Protein AF-A0A9X0DCI7-F1 (afdb_monomer)

pLDDT: mean 89.59, std 6.66, range [56.12, 97.88]

Mean predicted aligned error: 5.97 Å

Foldseek 3Di:
DFFPAQLLLLVLLVLLCVVPVVLLCVFWVPPDCDPVQWTWGWWQALLDIDIAIDGNPADADPVRHHRGDDDPPRDCSVRVNLVSVQVVLPHNNSSHDDHNLVNNCTSRVFDKDKDWLDFDPDDDPPGDDDDLVVVLVVQVVLVVQVWWKKFAFACVPDPVCQVVQVVQQHGHPHMWTFDDWDQDPNFTKTKIFDSVLGGFGPDDQFLPHPVDDPVNCCVPVVVHDGRRITMDGSVVCSVGTTMMMIGSDHPPDDDDDDDDDDDPPDDPPNDDDDDDDDDDDDDDDDGGDRDSD

Nearest PDB structures (foldseek):
  6bjd-assembly3_C  TM=7.967E-01  e=3.527E-22  Homo sapiens
  6bkj-assembly4_D  TM=7.955E-01  e=1.637E-22  Homo sapiens
  6bdt-assembly1_A  TM=7.886E-01  e=1.543E-22  Homo sapiens
  2p0r-assembly1_B  TM=7.874E-01  e=3.325E-22  Homo sapiens
  6bkj-assembly2_B  TM=7.893E-01  e=2.785E-22  Homo sapiens

InterPro domains:
  IPR000169 Cysteine peptidase, cysteine active site [PS00139] (2-13)
  IPR001300 Peptidase C2, calpain, catalytic domain [PF00648] (1-248)
  IPR001300 Peptidase C2, calpain, catalytic domain [PS50203] (1-250)
  IPR001300 Peptidase C2, calpain, catalytic domain [SM00230] (1-258)
  IPR001300 Peptidase C2, calpain, catalytic domain [cd00044] (2-248)
  IPR022684 Peptidase C2, calpain family [PR00704] (2-18)
  IPR022684 Peptidase C2, calpain family [PR00704] (65-88)
  IPR022684 Peptidase C2, calpain family [PR00704] (90-117)
  IPR022684 Peptidase C2, calpain family [PR00704] (226-247)
  IPR022684 Peptidase C2, calpain family [PTHR10183] (2-291)
  IPR038765 Papain-like cysteine peptidase superfamily [SSF54001] (2-258)

Radius of gyration: 20.91 Å; Cα contacts (8 Å, |Δi|>4): 469; chains: 1; bounding box: 51×55×66 Å

Solvent-accessible surface area (backbone atoms only — not comparable to full-atom values): 17350 Å² total; per-residue (Å²): 80,79,39,81,58,57,33,58,27,44,57,34,22,52,45,41,45,62,79,39,62,75,56,49,57,68,22,41,67,53,81,63,90,46,95,84,37,61,37,40,28,35,41,19,56,58,72,40,81,43,79,36,82,40,66,71,85,69,66,51,48,100,83,71,46,63,45,40,53,47,49,77,93,79,46,59,65,61,41,51,47,53,49,37,51,14,59,75,61,70,34,65,77,69,48,46,70,69,51,36,52,59,32,37,24,24,59,66,54,32,61,57,52,72,50,71,52,57,79,63,98,77,70,54,99,81,56,75,80,85,51,68,68,56,53,50,51,51,50,44,49,40,53,73,64,62,32,48,32,34,32,36,19,34,74,87,60,51,83,87,50,47,62,63,38,47,74,37,27,45,62,61,69,37,54,29,26,51,78,47,62,47,76,55,98,86,43,51,36,38,29,36,30,35,74,76,49,53,59,47,52,66,50,70,52,11,91,83,31,85,81,62,45,76,66,55,39,53,73,77,36,69,84,58,87,50,75,16,46,38,41,30,37,52,70,57,45,49,70,53,29,46,31,38,32,38,32,57,49,65,86,95,64,88,85,86,80,83,89,82,76,79,60,99,83,58,60,88,77,68,74,86,84,90,83,88,77,92,61,98,72,90,83,87,87,85,88,64,68,87,64,95,120

Secondary structure (DSSP, 8-state):
---SSS-HHHHHHHHHHHT-HHHHHHHB---S--TT-EEEEEEEETTEEEEEEEES---B-TTS-BSS---GGG--HHHHHHHHHHHHTSSGGGGSS--HHHHHHHHH---EEEEESS--SS--TT-PPP-HHHHHHHHHHHHHTT-EEEEEESSS--TTTHHHHHHTT--SSEEEEEEEEEEETTEEEEEEE-TTS-----STTSTT-TT--HHHHHHH-TT---TTEEEEEHHHHHHHEEEEEEE---TT-----------TTPPSPS--------SS-------------

Structure (mmCIF, N/CA/C/O backbone):
data_AF-A0A9X0DCI7-F1
#
_entry.id   AF-A0A9X0DCI7-F1
#
loop_
_atom_site.group_PDB
_atom_site.id
_atom_site.type_symbol
_atom_site.label_atom_id
_atom_site.label_alt_id
_atom_site.label_comp_id
_atom_site.label_asym_id
_atom_site.label_entity_id
_atom_site.label_seq_id
_atom_site.pdbx_PDB_ins_code
_atom_site.Cartn_x
_atom_site.Cartn_y
_atom_site.Cartn_z
_atom_site.occupancy
_atom_site.B_iso_or_equiv
_atom_site.auth_seq_id
_atom_site.auth_comp_id
_atom_site.auth_asym_id
_atom_site.auth_atom_id
_atom_site.pdbx_PDB_model_num
ATOM 1 N N . MET A 1 1 ? 2.439 12.409 -1.122 1.00 74.06 1 MET A N 1
ATOM 2 C CA . MET A 1 1 ? 3.876 12.716 -0.963 1.00 74.06 1 MET A CA 1
ATOM 3 C C . MET A 1 1 ? 4.179 12.811 0.513 1.00 74.06 1 MET A C 1
ATOM 5 O O . MET A 1 1 ? 3.330 13.288 1.258 1.00 74.06 1 MET A O 1
ATOM 9 N N . GLN A 1 2 ? 5.356 12.334 0.900 1.00 79.81 2 GLN A N 1
ATOM 10 C CA . GLN A 1 2 ? 5.831 12.389 2.276 1.00 79.81 2 GLN A CA 1
ATOM 11 C C . GLN A 1 2 ? 6.333 13.783 2.630 1.00 79.81 2 GLN A C 1
ATOM 13 O O . GLN A 1 2 ? 6.913 14.465 1.783 1.00 79.81 2 GLN A O 1
ATOM 18 N N . GLY A 1 3 ? 6.055 14.187 3.866 1.00 84.19 3 GLY A N 1
ATOM 19 C CA . GLY A 1 3 ? 6.586 15.405 4.461 1.00 84.19 3 GLY A CA 1
ATOM 20 C C . GLY A 1 3 ? 7.879 15.144 5.227 1.00 84.19 3 GLY A C 1
ATOM 21 O O . GLY A 1 3 ? 8.687 14.302 4.850 1.00 84.19 3 GLY A O 1
ATOM 22 N N . VAL A 1 4 ? 8.070 15.861 6.332 1.00 84.50 4 VAL A N 1
ATOM 23 C CA . VAL A 1 4 ? 9.291 15.780 7.158 1.00 84.50 4 VAL A CA 1
ATOM 24 C C . VAL A 1 4 ? 9.331 14.572 8.104 1.00 84.50 4 VAL A C 1
ATOM 26 O O . VAL A 1 4 ? 10.332 14.357 8.783 1.00 84.50 4 VAL A O 1
ATOM 29 N N . LEU A 1 5 ? 8.238 13.812 8.197 1.00 86.44 5 LEU A N 1
ATOM 30 C CA . LEU A 1 5 ? 8.109 12.659 9.085 1.00 86.44 5 LEU A CA 1
ATOM 31 C C . LEU A 1 5 ? 8.607 11.387 8.394 1.00 86.44 5 LEU A C 1
ATOM 33 O O . LEU A 1 5 ? 8.377 11.189 7.207 1.00 86.44 5 LEU A O 1
ATOM 37 N N . GLY A 1 6 ? 9.290 10.515 9.138 1.00 82.25 6 GLY A N 1
ATOM 38 C CA . GLY A 1 6 ? 9.790 9.226 8.649 1.00 82.25 6 GLY A CA 1
ATOM 39 C C . GLY A 1 6 ? 8.716 8.134 8.593 1.00 82.25 6 GLY A C 1
ATOM 40 O O . GLY A 1 6 ? 8.934 7.046 9.120 1.00 82.25 6 GLY A O 1
ATOM 41 N N . ASP A 1 7 ? 7.548 8.423 8.022 1.00 84.50 7 ASP A N 1
ATOM 42 C CA . ASP A 1 7 ? 6.388 7.526 7.929 1.00 84.50 7 ASP A CA 1
ATOM 43 C C . ASP A 1 7 ? 6.102 7.063 6.487 1.00 84.50 7 ASP A C 1
ATOM 45 O O . ASP A 1 7 ? 4.973 6.717 6.129 1.00 84.50 7 ASP A O 1
ATOM 49 N N . CYS A 1 8 ? 7.156 6.995 5.663 1.00 81.75 8 CYS A N 1
ATOM 50 C CA . CYS A 1 8 ? 7.126 6.494 4.285 1.00 81.75 8 CYS A CA 1
ATOM 51 C C . CYS A 1 8 ? 6.344 5.183 4.143 1.00 81.75 8 CYS A C 1
ATOM 53 O O . CYS A 1 8 ? 5.600 5.009 3.180 1.00 81.75 8 CYS A O 1
ATOM 55 N N . TRP A 1 9 ? 6.474 4.286 5.121 1.00 85.88 9 TRP A N 1
ATOM 56 C CA . TRP A 1 9 ? 5.788 3.000 5.188 1.00 85.88 9 TRP A CA 1
ATOM 57 C C . TRP A 1 9 ? 4.261 3.135 5.151 1.00 85.88 9 TRP A C 1
ATOM 59 O O . TRP A 1 9 ? 3.586 2.367 4.469 1.00 85.88 9 TRP A O 1
ATOM 69 N N . PHE A 1 10 ? 3.701 4.132 5.837 1.00 90.50 10 PHE A N 1
ATOM 70 C CA . PHE A 1 10 ? 2.258 4.325 5.916 1.00 90.50 10 PHE A CA 1
ATOM 71 C C . PHE A 1 10 ? 1.724 5.022 4.666 1.00 90.50 10 PHE A C 1
ATOM 73 O O . PHE A 1 10 ? 0.695 4.636 4.113 1.00 90.50 10 PHE A O 1
ATOM 80 N N . LEU A 1 11 ? 2.467 6.006 4.156 1.00 88.88 11 LEU A N 1
ATOM 81 C CA . LEU A 1 11 ? 2.147 6.664 2.887 1.00 88.88 11 LEU A CA 1
ATOM 82 C C . LEU A 1 11 ? 2.217 5.703 1.701 1.00 88.88 11 LEU A C 1
ATOM 84 O O . LEU A 1 11 ? 1.414 5.807 0.776 1.00 88.88 11 LEU A O 1
ATOM 88 N N . SER A 1 12 ? 3.147 4.756 1.754 1.00 83.44 12 SER A N 1
ATOM 89 C CA . SER A 1 12 ? 3.260 3.649 0.810 1.00 83.44 12 SER A CA 1
ATOM 90 C C . SER A 1 12 ? 2.015 2.768 0.828 1.00 83.44 12 SER A C 1
ATOM 92 O O . SER A 1 12 ? 1.417 2.535 -0.221 1.00 83.44 12 SER A O 1
ATOM 94 N N . ALA A 1 13 ? 1.560 2.364 2.018 1.00 90.50 13 ALA A N 1
ATOM 95 C CA . ALA A 1 13 ? 0.329 1.596 2.175 1.00 90.50 13 ALA A CA 1
ATOM 96 C C . ALA A 1 13 ? -0.898 2.357 1.647 1.00 90.50 13 ALA A C 1
ATOM 98 O O . ALA A 1 13 ? -1.715 1.787 0.927 1.00 90.50 13 ALA A O 1
ATOM 99 N N . MET A 1 14 ? -1.007 3.658 1.940 1.00 91.44 14 MET A N 1
ATOM 100 C CA . MET A 1 14 ? -2.079 4.507 1.404 1.00 91.44 14 MET A CA 1
ATOM 101 C C . MET A 1 14 ? -2.022 4.647 -0.117 1.00 91.44 14 MET A C 1
ATOM 103 O O . MET A 1 14 ? -3.066 4.778 -0.751 1.00 91.44 14 MET A O 1
ATOM 107 N N . ALA A 1 15 ? -0.833 4.624 -0.716 1.00 86.19 15 ALA A N 1
ATOM 108 C CA . ALA A 1 15 ? -0.718 4.676 -2.162 1.00 86.19 15 ALA A CA 1
ATOM 109 C C . ALA A 1 15 ? -1.155 3.368 -2.828 1.00 86.19 15 ALA A C 1
ATOM 111 O O . ALA A 1 15 ? -1.922 3.422 -3.783 1.00 86.19 15 ALA A O 1
ATOM 112 N N . VAL A 1 16 ? -0.755 2.217 -2.275 1.00 88.69 16 VAL A N 1
ATOM 113 C CA . VAL A 1 16 ? -1.242 0.896 -2.713 1.00 88.69 16 VAL A CA 1
ATOM 114 C C . VAL A 1 16 ? -2.765 0.812 -2.571 1.00 88.69 16 VAL A C 1
ATOM 116 O O . VAL A 1 16 ? -3.457 0.391 -3.493 1.00 88.69 16 VAL A O 1
ATOM 119 N N . LEU A 1 17 ? -3.303 1.274 -1.440 1.00 90.75 17 LEU A N 1
ATOM 120 C CA . LEU A 1 17 ? -4.744 1.365 -1.201 1.00 90.75 17 LEU A CA 1
ATOM 121 C C . LEU A 1 17 ? -5.445 2.291 -2.213 1.00 90.75 17 LEU A C 1
ATOM 123 O O . LEU A 1 17 ? -6.574 2.021 -2.611 1.00 90.75 17 LEU A O 1
ATOM 127 N N . GLY A 1 18 ? -4.785 3.371 -2.641 1.00 88.12 18 GLY A N 1
ATOM 128 C CA . GLY A 1 18 ? -5.310 4.337 -3.607 1.00 88.12 18 GLY A CA 1
ATOM 129 C C . GLY A 1 18 ? -5.647 3.742 -4.979 1.00 88.12 18 GLY A C 1
ATOM 130 O O . GLY A 1 18 ? -6.445 4.330 -5.705 1.00 88.12 18 GLY A O 1
ATOM 131 N N . GLU A 1 19 ? -5.111 2.563 -5.308 1.00 85.88 19 GLU A N 1
ATOM 132 C CA . GLU A 1 19 ? -5.463 1.803 -6.516 1.00 85.88 19 GLU A CA 1
ATOM 133 C C . GLU A 1 19 ? -6.838 1.114 -6.419 1.00 85.88 19 GLU A C 1
ATOM 135 O O . GLU A 1 19 ? -7.351 0.610 -7.416 1.00 85.88 19 GLU A O 1
ATOM 140 N N . ARG A 1 20 ? -7.453 1.099 -5.228 1.00 88.50 20 ARG A N 1
ATOM 141 C CA . ARG A 1 20 ? -8.756 0.484 -4.927 1.00 88.50 20 ARG A CA 1
ATOM 142 C C . ARG A 1 20 ? -9.682 1.495 -4.225 1.00 88.50 20 ARG A C 1
ATOM 144 O O . ARG A 1 20 ? -9.822 1.455 -2.996 1.00 88.50 20 ARG A O 1
ATOM 151 N N . PRO A 1 21 ? -10.305 2.435 -4.966 1.00 88.50 21 PRO A N 1
ATOM 152 C CA . PRO A 1 21 ? -11.137 3.503 -4.398 1.00 88.50 21 PRO A CA 1
ATOM 153 C C . PRO A 1 21 ? -12.255 3.016 -3.462 1.00 88.50 21 PRO A C 1
ATOM 155 O O . PRO A 1 21 ? -12.571 3.675 -2.472 1.00 88.50 21 PRO A O 1
ATOM 158 N N . GLU A 1 22 ? -12.810 1.835 -3.725 1.00 89.94 22 GLU A N 1
ATOM 159 C CA . GLU A 1 22 ? -13.825 1.175 -2.905 1.00 89.94 22 GLU A CA 1
ATOM 160 C C . GLU A 1 22 ? -13.350 0.870 -1.474 1.00 89.94 22 GLU A C 1
ATOM 162 O O . GLU A 1 22 ? -14.148 0.869 -0.536 1.00 89.94 22 GLU A O 1
ATOM 167 N N . LEU A 1 23 ? -12.047 0.652 -1.270 1.00 91.38 23 LEU A N 1
ATOM 168 C CA . LEU A 1 23 ? -11.474 0.451 0.060 1.00 91.38 23 LEU A CA 1
ATOM 169 C C . LEU A 1 23 ? -11.281 1.783 0.783 1.00 91.38 23 LEU A C 1
ATOM 171 O O . LEU A 1 23 ? -11.571 1.885 1.976 1.00 91.38 23 LEU A O 1
ATOM 175 N N . LEU A 1 24 ? -10.860 2.821 0.056 1.00 91.00 24 LEU A N 1
ATOM 176 C CA . LEU A 1 24 ? -10.732 4.176 0.597 1.00 91.00 24 LEU A CA 1
ATOM 177 C C . LEU A 1 24 ? -12.075 4.693 1.134 1.00 91.00 24 LEU A C 1
ATOM 179 O O . LEU A 1 24 ? -12.134 5.316 2.195 1.00 91.00 24 LEU A O 1
ATOM 183 N N . GLU A 1 25 ? -13.160 4.364 0.442 1.00 89.56 25 GLU A N 1
ATOM 184 C CA . GLU A 1 25 ? -14.537 4.671 0.826 1.00 89.56 25 GLU A CA 1
ATOM 185 C C . GLU A 1 25 ? -14.989 4.063 2.164 1.00 89.56 25 GLU A C 1
ATOM 187 O O . GLU A 1 25 ? -15.912 4.594 2.792 1.00 89.56 25 GLU A O 1
ATOM 192 N N . ASN A 1 26 ? -14.357 2.970 2.602 1.00 90.31 26 ASN A N 1
ATOM 193 C CA . ASN A 1 26 ? -14.610 2.339 3.900 1.00 90.31 26 ASN A CA 1
ATOM 194 C C . ASN A 1 26 ? -13.792 2.971 5.035 1.00 90.31 26 ASN A C 1
ATOM 196 O O . ASN A 1 26 ? -14.150 2.818 6.207 1.00 90.31 26 ASN A O 1
ATOM 200 N N . ILE A 1 27 ? -12.715 3.682 4.691 1.00 95.06 27 ILE A N 1
ATOM 201 C CA . ILE A 1 27 ? -11.809 4.343 5.632 1.00 95.06 27 ILE A CA 1
ATOM 202 C C . ILE A 1 27 ? -12.255 5.783 5.873 1.00 95.06 27 ILE A C 1
ATOM 204 O O . ILE A 1 27 ? -12.386 6.198 7.021 1.00 95.06 27 ILE A O 1
ATOM 208 N N . VAL A 1 28 ? -12.527 6.557 4.823 1.00 94.19 28 VAL A N 1
ATOM 209 C CA . VAL A 1 28 ? -12.976 7.951 4.957 1.00 94.19 28 VAL A CA 1
ATOM 210 C C . VAL A 1 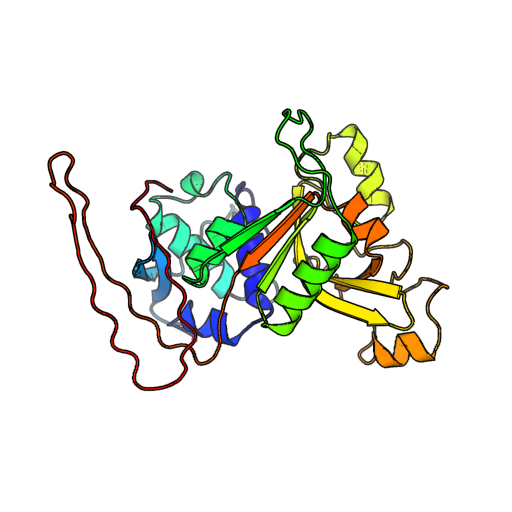28 ? -14.502 7.997 4.934 1.00 94.19 28 VAL A C 1
ATOM 212 O O . VAL A 1 28 ? -15.132 7.976 3.879 1.00 94.19 28 VAL A O 1
ATOM 215 N N . ILE A 1 29 ? -15.104 8.060 6.124 1.00 94.50 29 ILE A N 1
ATOM 216 C CA . ILE A 1 29 ? -16.566 8.062 6.294 1.00 94.50 29 ILE A CA 1
ATOM 217 C C . ILE A 1 29 ? -17.148 9.419 5.876 1.00 94.50 29 ILE A C 1
ATOM 219 O O . ILE A 1 29 ? -18.175 9.477 5.200 1.00 94.50 29 ILE A O 1
ATOM 223 N N . THR A 1 30 ? -16.490 10.519 6.250 1.00 92.75 30 THR A N 1
ATOM 224 C CA . THR A 1 30 ? -16.892 11.874 5.844 1.00 92.75 30 THR A CA 1
ATOM 225 C C . THR A 1 30 ? -16.298 12.196 4.475 1.00 92.75 30 THR A C 1
ATOM 227 O O . THR A 1 30 ? -15.148 12.613 4.374 1.00 92.75 30 THR A O 1
ATOM 230 N N . ARG A 1 31 ? -17.078 11.959 3.416 1.00 88.81 31 ARG A N 1
ATOM 231 C CA . ARG A 1 31 ? -16.621 12.041 2.014 1.00 88.81 31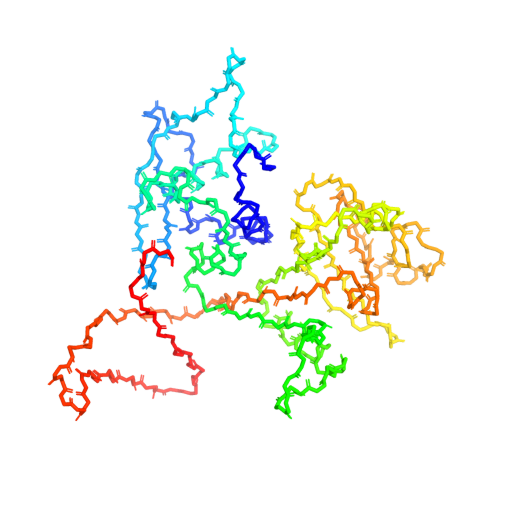 ARG A CA 1
ATOM 232 C C . ARG A 1 31 ? -16.688 13.443 1.411 1.00 88.81 31 ARG A C 1
ATOM 234 O O . ARG A 1 31 ? -16.036 13.713 0.407 1.00 88.81 31 ARG A O 1
ATOM 241 N N . GLU A 1 32 ? -17.480 14.317 2.015 1.00 91.25 32 GLU A N 1
ATOM 242 C CA . GLU A 1 32 ? -17.651 15.703 1.590 1.00 91.25 32 GLU A CA 1
ATOM 243 C C . GLU A 1 32 ? -16.909 16.645 2.538 1.00 91.25 32 GLU A C 1
ATOM 245 O O . GLU A 1 32 ? -16.648 16.308 3.695 1.00 91.25 32 GLU A O 1
ATOM 250 N N . ILE A 1 33 ? -16.572 17.839 2.046 1.00 90.94 33 ILE A N 1
ATOM 251 C CA . ILE A 1 33 ? -15.997 18.892 2.885 1.00 90.94 33 ILE A CA 1
ATOM 252 C C . ILE A 1 33 ? -17.027 19.250 3.952 1.00 90.94 33 ILE A C 1
ATOM 254 O O . ILE A 1 33 ? -18.143 19.658 3.630 1.00 90.94 33 ILE A O 1
ATOM 258 N N . ASN A 1 34 ? -16.644 19.109 5.217 1.00 93.12 34 ASN A N 1
ATOM 259 C CA . ASN A 1 34 ? -17.497 19.477 6.332 1.00 93.12 34 ASN A CA 1
ATOM 260 C C . ASN A 1 34 ? -17.239 20.947 6.706 1.00 93.12 34 ASN A C 1
ATOM 262 O O . ASN A 1 34 ? -16.117 21.255 7.108 1.00 93.12 34 ASN A O 1
ATOM 266 N N . PRO A 1 35 ? -18.239 21.849 6.624 1.00 94.69 35 PRO A N 1
ATOM 267 C CA . PRO A 1 35 ? -18.088 23.250 7.030 1.00 94.69 35 PRO A CA 1
ATOM 268 C C . PRO A 1 35 ? -17.683 23.436 8.498 1.00 94.69 35 PRO A C 1
ATOM 270 O O . PRO A 1 35 ? -17.062 24.437 8.836 1.00 94.69 35 PRO A O 1
ATOM 273 N N . GLU A 1 36 ? -18.004 22.463 9.355 1.00 96.00 36 GLU A N 1
ATOM 274 C CA . GLU A 1 36 ? -17.623 22.446 10.774 1.00 96.00 36 GLU A CA 1
ATOM 275 C C . GLU A 1 36 ? -16.201 21.898 10.999 1.00 96.00 36 GLU A C 1
ATOM 277 O O . GLU A 1 36 ? -15.767 21.726 12.137 1.00 96.00 36 GLU A O 1
ATOM 282 N N . GLY A 1 37 ? -15.487 21.551 9.923 1.00 95.31 37 GLY A N 1
ATOM 283 C CA . GLY A 1 37 ? -14.110 21.065 9.960 1.00 95.31 37 GLY A CA 1
ATOM 284 C C . GLY A 1 37 ? -13.935 19.675 10.573 1.00 95.31 37 GLY A C 1
ATOM 285 O O . GLY A 1 37 ? -12.810 19.288 10.855 1.00 95.31 37 GLY A O 1
ATOM 286 N N . ALA A 1 38 ? -15.009 18.907 10.792 1.00 96.69 38 ALA A N 1
ATOM 287 C CA . ALA A 1 38 ? -14.966 17.608 11.471 1.00 96.69 38 ALA A CA 1
ATOM 288 C C . ALA A 1 38 ? -15.130 16.417 10.509 1.00 96.69 38 ALA A C 1
ATOM 290 O O . ALA A 1 38 ? -16.107 16.327 9.765 1.00 96.69 38 ALA A O 1
ATOM 291 N N . TYR A 1 39 ? -14.216 15.452 10.581 1.00 97.44 39 TYR A N 1
ATOM 292 C CA . TYR A 1 39 ? -14.143 14.305 9.677 1.00 97.44 39 TYR A CA 1
ATOM 293 C C . TYR A 1 39 ? -13.998 12.996 10.453 1.00 97.44 39 TYR A C 1
ATOM 295 O O . TYR A 1 39 ? -13.332 12.925 11.487 1.00 97.44 39 TYR A O 1
ATOM 303 N N . GLN A 1 40 ? -14.616 11.935 9.944 1.00 97.44 40 GLN A N 1
ATOM 304 C CA . GLN A 1 40 ? -14.520 10.591 10.502 1.00 97.44 40 GLN A CA 1
ATOM 305 C C . GLN A 1 40 ? -13.638 9.707 9.622 1.00 97.44 40 GLN A C 1
ATOM 307 O O . GLN A 1 40 ? -13.933 9.491 8.445 1.00 97.44 40 GLN A O 1
ATOM 312 N N . VAL A 1 41 ? -12.585 9.157 10.227 1.00 97.44 41 VAL A N 1
ATOM 313 C CA . VAL A 1 41 ? -11.690 8.169 9.618 1.00 97.44 41 VAL A CA 1
ATOM 314 C C . VAL A 1 41 ? -11.804 6.857 10.384 1.00 97.44 41 VAL A C 1
ATOM 316 O O . VAL A 1 41 ? -11.768 6.842 11.610 1.00 97.44 41 VAL A O 1
ATOM 319 N N . ARG A 1 42 ? -11.942 5.741 9.681 1.00 97.00 42 ARG A N 1
ATOM 320 C CA . ARG A 1 42 ? -12.062 4.400 10.242 1.00 97.00 42 ARG A CA 1
ATOM 321 C C . ARG A 1 42 ? -10.775 3.620 9.996 1.00 97.00 42 ARG A C 1
ATOM 323 O O . ARG A 1 42 ? -10.410 3.394 8.852 1.00 97.00 42 ARG A O 1
ATOM 330 N N . LEU A 1 43 ? -10.127 3.178 11.070 1.00 96.81 43 LEU A N 1
ATOM 331 C CA . LEU A 1 43 ? -8.896 2.380 11.032 1.00 96.81 43 LEU A CA 1
ATOM 332 C C . LEU A 1 43 ? -9.083 1.081 11.823 1.00 96.81 43 LEU A C 1
ATOM 334 O O . LEU A 1 43 ? -9.862 1.037 12.777 1.00 96.81 43 LEU A O 1
ATOM 338 N N . CYS A 1 44 ? -8.386 0.018 11.435 1.00 94.12 44 CYS A N 1
ATOM 339 C CA . CYS A 1 44 ? -8.409 -1.279 12.101 1.00 94.12 44 CYS A CA 1
ATOM 340 C C . CYS A 1 44 ? -7.137 -1.482 12.929 1.00 94.12 44 CYS A C 1
ATOM 342 O O . CYS A 1 44 ? -6.113 -1.896 12.403 1.00 94.12 44 CYS A O 1
ATOM 344 N N . LYS A 1 45 ? -7.197 -1.247 14.241 1.00 90.12 45 LYS A N 1
ATOM 345 C CA . LYS A 1 45 ? -6.066 -1.505 15.145 1.00 90.12 45 LYS A CA 1
ATOM 346 C C . LYS A 1 45 ? -6.253 -2.840 15.843 1.00 90.12 45 LYS A C 1
ATOM 348 O O . LYS A 1 45 ? -7.344 -3.084 16.352 1.00 90.12 45 LYS A O 1
ATOM 353 N N . ASP A 1 46 ? -5.222 -3.680 15.888 1.00 88.25 46 ASP A N 1
ATOM 354 C CA . ASP A 1 46 ? -5.246 -4.962 16.612 1.00 88.25 46 ASP A CA 1
ATOM 355 C C . ASP A 1 46 ? -6.448 -5.849 16.222 1.00 88.25 46 ASP A C 1
ATOM 357 O O . ASP A 1 46 ? -7.085 -6.498 17.050 1.00 88.25 46 ASP A O 1
ATOM 361 N N . GLY A 1 47 ? -6.828 -5.822 14.942 1.00 88.81 47 GLY A N 1
ATOM 362 C CA . GLY A 1 47 ? -7.997 -6.547 14.453 1.00 88.81 47 GLY A CA 1
ATOM 363 C C . GLY A 1 47 ? -9.348 -5.949 14.872 1.00 88.81 47 GLY A C 1
ATOM 364 O O . GLY A 1 47 ? -10.369 -6.625 14.737 1.00 88.81 47 GLY A O 1
ATOM 365 N N . LYS A 1 48 ? -9.394 -4.700 15.348 1.00 90.38 48 LYS A N 1
ATOM 366 C CA . LYS A 1 48 ? -10.616 -3.985 15.728 1.00 90.38 48 LYS A CA 1
ATOM 367 C C . LYS A 1 48 ? -10.774 -2.672 14.965 1.00 90.38 48 LYS A C 1
ATOM 369 O O . LYS A 1 48 ? -9.984 -1.736 15.091 1.00 90.38 48 LYS A O 1
ATOM 374 N N . TRP A 1 49 ? -11.893 -2.560 14.257 1.00 93.88 49 TRP A N 1
ATOM 375 C CA . TRP A 1 49 ? -12.312 -1.316 13.621 1.00 93.88 49 TRP A CA 1
ATOM 376 C C . TRP A 1 49 ? -12.669 -0.238 14.647 1.00 93.88 49 TRP A C 1
ATOM 378 O O . TRP A 1 49 ? -13.515 -0.444 15.518 1.00 93.88 49 TRP A O 1
ATOM 388 N N . THR A 1 50 ? -12.060 0.933 14.496 1.00 94.56 50 THR A N 1
ATOM 389 C CA . THR A 1 50 ? -12.275 2.113 15.333 1.00 94.56 50 THR A CA 1
ATOM 390 C C . THR A 1 50 ? -12.530 3.321 14.440 1.00 94.56 50 THR A C 1
ATOM 392 O O . THR A 1 50 ? -11.767 3.586 13.515 1.00 94.56 50 THR A O 1
ATOM 395 N N . VAL A 1 51 ? -13.608 4.057 14.718 1.00 97.38 51 VAL A N 1
ATOM 396 C CA . VAL A 1 51 ? -13.891 5.341 14.065 1.00 97.38 51 VAL A CA 1
ATOM 397 C C . VAL A 1 51 ? -13.261 6.457 14.887 1.00 97.38 51 VAL A C 1
ATOM 399 O O . VAL A 1 51 ? -13.535 6.604 16.077 1.00 97.38 51 VAL A O 1
ATOM 402 N N . ILE A 1 52 ? -12.420 7.243 14.236 1.00 97.69 52 ILE A N 1
ATOM 403 C CA . ILE A 1 52 ? -11.617 8.309 14.810 1.00 97.69 52 ILE A CA 1
ATOM 404 C C . ILE A 1 52 ? -12.134 9.625 14.244 1.00 97.69 52 ILE A C 1
ATOM 406 O O . ILE A 1 52 ? -12.103 9.858 13.037 1.00 97.69 52 ILE A O 1
ATOM 410 N N . LEU A 1 53 ? -12.614 10.489 15.135 1.00 97.88 53 LEU A N 1
ATOM 411 C CA . LEU A 1 53 ? -12.995 11.852 14.787 1.00 97.88 53 LEU A CA 1
ATOM 412 C C . LEU A 1 53 ? -11.739 12.731 14.748 1.00 97.88 53 LEU A C 1
ATOM 414 O O . LEU A 1 53 ? -11.008 12.798 15.743 1.00 97.88 53 LEU A O 1
ATOM 418 N N . VAL A 1 54 ? -11.502 13.406 13.631 1.00 97.88 54 VAL A N 1
ATOM 419 C CA . VAL A 1 54 ? -10.400 14.354 13.429 1.00 97.88 54 VAL A CA 1
ATOM 420 C C . VAL A 1 54 ? -10.945 15.671 12.893 1.00 97.88 54 VAL A C 1
ATOM 422 O O . VAL A 1 54 ? -11.921 15.681 12.151 1.00 97.88 54 VAL A O 1
ATOM 425 N N . ASP A 1 55 ? -10.326 16.779 13.280 1.00 96.94 55 ASP A N 1
ATOM 426 C CA . ASP A 1 55 ? -10.575 18.079 12.658 1.00 96.94 55 ASP A CA 1
ATOM 427 C C . ASP A 1 55 ? -9.618 18.330 11.469 1.00 96.94 55 ASP A C 1
ATOM 429 O O . ASP A 1 55 ? -8.649 17.585 11.276 1.00 96.94 55 ASP A O 1
ATOM 433 N N . ASP A 1 56 ? -9.847 19.387 10.693 1.00 93.88 56 ASP A N 1
ATOM 434 C CA . ASP A 1 56 ? -9.019 19.808 9.553 1.00 93.88 56 ASP A CA 1
ATOM 435 C C . ASP A 1 56 ? -7.846 20.742 9.907 1.00 93.88 56 ASP A C 1
ATOM 437 O O . ASP A 1 56 ? -7.163 21.244 9.011 1.00 93.88 56 ASP A O 1
ATOM 441 N N . LEU A 1 57 ? -7.519 20.924 11.193 1.00 95.12 57 LEU A N 1
ATOM 442 C CA . LEU A 1 57 ? -6.314 21.650 11.602 1.00 95.12 57 LEU A CA 1
ATOM 443 C C . LEU A 1 57 ? -5.078 20.774 11.376 1.00 95.12 57 LEU A C 1
ATOM 445 O O . LEU A 1 57 ? -4.726 19.920 12.197 1.00 95.12 57 LEU A O 1
ATOM 449 N N . LEU A 1 58 ? -4.424 20.960 10.235 1.00 94.56 58 LEU A N 1
ATOM 450 C CA . LEU A 1 58 ? -3.211 20.236 9.870 1.00 94.56 58 LEU A CA 1
ATOM 451 C C . LEU A 1 58 ? -1.955 21.016 10.296 1.00 94.56 58 LEU A C 1
ATOM 453 O O . LEU A 1 58 ? -1.922 22.241 10.165 1.00 94.56 58 LEU A O 1
ATOM 457 N N . PRO A 1 59 ? -0.904 20.338 10.791 1.00 95.12 59 PRO A N 1
ATOM 458 C CA . PRO A 1 59 ? 0.378 20.977 11.068 1.00 95.12 59 PRO A CA 1
ATOM 459 C C . PRO A 1 59 ? 0.987 21.575 9.794 1.00 95.12 59 PRO A C 1
ATOM 461 O O . PRO A 1 59 ? 1.231 20.858 8.822 1.00 95.12 59 PRO A O 1
ATOM 464 N N . CYS A 1 60 ? 1.255 22.882 9.819 1.00 94.44 60 CYS A N 1
ATOM 465 C CA . CYS A 1 60 ? 1.792 23.634 8.687 1.00 94.44 60 CYS A CA 1
ATOM 466 C C . CYS A 1 60 ? 3.062 24.409 9.059 1.00 94.44 60 CYS A C 1
ATOM 468 O O . CYS A 1 60 ? 3.282 24.755 10.221 1.00 94.44 60 CYS A O 1
ATOM 470 N N . ASP A 1 61 ? 3.894 24.692 8.058 1.00 93.12 61 ASP A N 1
ATOM 471 C CA . ASP A 1 61 ? 5.059 25.558 8.196 1.00 93.12 61 ASP A CA 1
ATOM 472 C C . ASP A 1 61 ? 4.657 27.044 8.268 1.00 93.12 61 ASP A C 1
ATOM 474 O O . ASP A 1 61 ? 3.484 27.416 8.184 1.00 93.12 61 ASP A O 1
ATOM 478 N N . SER A 1 62 ? 5.648 27.931 8.389 1.00 94.19 62 SER A N 1
ATOM 479 C CA . SER A 1 62 ? 5.425 29.383 8.435 1.00 94.19 62 SER A CA 1
ATOM 480 C C . SER A 1 62 ? 4.807 29.972 7.158 1.00 94.19 62 SER A C 1
ATOM 482 O O . SER A 1 62 ? 4.390 31.129 7.167 1.00 94.19 62 SER A O 1
ATOM 484 N N . ARG A 1 63 ? 4.737 29.203 6.065 1.00 92.62 63 ARG A N 1
ATOM 485 C CA . ARG A 1 63 ? 4.114 29.580 4.787 1.00 92.62 63 ARG A CA 1
ATOM 486 C C . ARG A 1 63 ? 2.713 28.981 4.633 1.00 92.62 63 ARG A C 1
ATOM 488 O O . ARG A 1 63 ? 2.105 29.143 3.576 1.00 92.62 63 ARG A O 1
ATOM 495 N N . GLY A 1 64 ? 2.209 28.285 5.653 1.00 89.06 64 GLY A N 1
ATOM 496 C CA . GLY A 1 64 ? 0.911 27.619 5.627 1.00 89.06 64 GLY A CA 1
ATOM 497 C C . GLY A 1 64 ? 0.891 26.332 4.799 1.00 89.06 64 GLY A C 1
ATOM 498 O O . GLY A 1 64 ? -0.188 25.889 4.419 1.00 89.06 64 GLY A O 1
ATOM 499 N N . GLN A 1 65 ? 2.049 25.740 4.485 1.00 88.81 65 GLN A N 1
ATOM 500 C CA . GLN A 1 65 ? 2.121 24.458 3.780 1.00 88.81 65 GLN A CA 1
ATOM 501 C C . GLN A 1 65 ? 2.141 23.294 4.780 1.00 88.81 65 GLN A C 1
ATOM 503 O O . GLN A 1 65 ? 2.898 23.375 5.750 1.00 88.81 65 GLN A O 1
ATOM 508 N N . PRO A 1 66 ? 1.376 22.205 4.563 1.00 91.25 66 PRO A N 1
ATOM 509 C CA . PRO A 1 66 ? 1.395 21.052 5.462 1.00 91.25 66 PRO A CA 1
ATOM 510 C C . PRO A 1 66 ? 2.804 20.464 5.601 1.00 91.25 66 PRO A C 1
ATOM 512 O O . PRO A 1 66 ? 3.474 20.228 4.597 1.00 91.25 66 PRO A O 1
ATOM 515 N N . VAL A 1 67 ? 3.269 20.212 6.828 1.00 92.81 67 VAL A N 1
ATOM 516 C CA . VAL A 1 67 ? 4.639 19.698 7.061 1.00 92.81 67 VAL A CA 1
ATOM 517 C C . VAL A 1 67 ? 4.751 18.180 6.943 1.00 92.81 67 VAL A C 1
ATOM 519 O O . VAL A 1 67 ? 5.852 17.670 6.747 1.00 92.81 67 VAL A O 1
ATOM 522 N N . TYR A 1 68 ? 3.634 17.463 7.069 1.00 92.38 68 TYR A N 1
ATOM 523 C CA . TYR A 1 68 ? 3.556 16.004 6.961 1.00 92.38 68 TYR A CA 1
ATOM 524 C C . TYR A 1 68 ? 3.039 15.596 5.577 1.00 92.38 68 TYR A C 1
ATOM 526 O O . TYR A 1 68 ? 3.499 16.148 4.573 1.00 92.38 68 TYR A O 1
ATOM 534 N N . SER A 1 69 ? 2.128 14.630 5.478 1.00 90.44 69 SER A N 1
ATOM 535 C CA . SER A 1 69 ? 1.634 14.186 4.182 1.00 90.44 69 SER A CA 1
ATOM 536 C C . SER A 1 69 ? 0.948 15.298 3.386 1.00 90.44 69 SER A C 1
ATOM 538 O O . SER A 1 69 ? 0.201 16.140 3.889 1.00 90.44 69 SER A O 1
ATOM 540 N N . GLN A 1 70 ? 1.202 15.274 2.080 1.00 85.12 70 GLN A N 1
ATOM 541 C CA . GLN A 1 70 ? 0.576 16.162 1.109 1.00 85.12 70 GLN A CA 1
ATOM 542 C C . GLN A 1 70 ? 0.046 15.351 -0.069 1.00 85.12 70 GLN A C 1
ATOM 544 O O . GLN A 1 70 ? 0.749 14.490 -0.614 1.00 85.12 70 GLN A O 1
ATOM 549 N N . ALA A 1 71 ? -1.165 15.659 -0.520 1.00 79.75 71 ALA A N 1
ATOM 550 C CA . ALA A 1 71 ? -1.728 15.089 -1.737 1.00 79.75 71 ALA A CA 1
ATOM 551 C C . ALA A 1 71 ? -1.737 16.118 -2.875 1.00 79.75 71 ALA A C 1
ATOM 553 O O . ALA A 1 71 ? -1.913 17.321 -2.659 1.00 79.75 71 ALA A O 1
ATOM 554 N N . ARG A 1 72 ? -1.578 15.645 -4.118 1.00 74.25 72 ARG A N 1
ATOM 555 C CA . ARG A 1 72 ? -1.791 16.499 -5.296 1.00 74.25 72 ARG A CA 1
ATOM 556 C C . ARG A 1 72 ? -3.269 16.918 -5.351 1.00 74.25 72 ARG A C 1
ATOM 558 O O . ARG A 1 72 ? -4.144 16.219 -4.847 1.00 74.25 72 ARG A O 1
ATOM 565 N N . ARG A 1 73 ? -3.549 18.050 -6.006 1.00 76.25 73 ARG A N 1
ATOM 566 C CA . ARG A 1 73 ? -4.917 18.565 -6.239 1.00 76.25 73 ARG A CA 1
ATOM 567 C C . ARG A 1 73 ? -5.722 18.847 -4.959 1.00 76.25 73 ARG A C 1
ATOM 569 O O . ARG A 1 73 ? -6.942 18.764 -4.992 1.00 76.25 73 ARG A O 1
ATOM 576 N N . GLN A 1 74 ? -5.045 19.189 -3.858 1.00 73.12 74 GLN A N 1
ATOM 577 C CA . GLN A 1 74 ? -5.681 19.579 -2.588 1.00 73.12 74 GLN A CA 1
ATOM 578 C C . GLN A 1 74 ? -6.634 18.509 -2.022 1.00 73.12 74 GLN A C 1
ATOM 580 O O . GLN A 1 74 ? -7.637 18.819 -1.386 1.00 73.12 74 GLN A O 1
ATOM 585 N N . GLN A 1 75 ? -6.328 17.231 -2.253 1.00 84.75 75 GLN A N 1
ATOM 586 C CA . GLN A 1 75 ? -7.084 16.139 -1.651 1.00 84.75 75 GLN A CA 1
ATOM 587 C C . GLN A 1 75 ? -6.775 16.043 -0.148 1.00 84.75 75 GLN A C 1
ATOM 589 O O . GLN A 1 75 ? -5.618 15.915 0.246 1.00 84.75 75 GLN A O 1
ATOM 594 N N . LEU A 1 76 ? -7.809 16.075 0.695 1.00 89.00 76 LEU A N 1
ATOM 595 C CA . LEU A 1 76 ? -7.651 16.042 2.156 1.00 89.00 76 LEU A CA 1
ATOM 596 C C . LEU A 1 76 ? -7.594 14.627 2.740 1.00 89.00 76 LEU A C 1
ATOM 598 O O . LEU A 1 76 ? -7.198 14.458 3.886 1.00 89.00 76 LEU A O 1
ATOM 602 N N . TRP A 1 77 ? -7.961 13.598 1.975 1.00 91.44 77 TRP A N 1
ATOM 603 C CA . TRP A 1 77 ? -8.074 12.244 2.517 1.00 91.44 77 TRP A CA 1
ATOM 604 C C . TRP A 1 77 ? -6.738 11.710 3.063 1.00 91.44 77 TRP A C 1
ATOM 606 O O . TRP A 1 77 ? -6.729 11.149 4.151 1.00 91.44 77 TRP A O 1
ATOM 616 N N . VAL A 1 78 ? -5.610 11.946 2.375 1.00 93.25 78 VAL A N 1
ATOM 617 C CA . VAL A 1 78 ? -4.279 11.498 2.834 1.00 93.25 78 VAL A CA 1
ATOM 618 C C . VAL A 1 78 ? -3.921 12.111 4.197 1.00 93.25 78 VAL A C 1
ATOM 620 O O . VAL A 1 78 ? -3.710 11.345 5.139 1.00 93.25 78 VAL A O 1
ATOM 623 N N . PRO A 1 79 ? -3.909 13.453 4.364 1.00 94.69 79 PRO A N 1
ATOM 624 C CA . PRO A 1 79 ? -3.567 14.046 5.655 1.00 94.69 79 PRO A CA 1
ATOM 625 C C . PRO A 1 79 ? -4.598 13.767 6.752 1.00 94.69 79 PRO A C 1
ATOM 627 O O . PRO A 1 79 ? -4.221 13.672 7.919 1.00 94.69 79 PRO A O 1
ATOM 630 N N . LEU A 1 80 ? -5.882 13.586 6.420 1.00 96.06 80 LEU A N 1
ATOM 631 C CA . LEU A 1 80 ? -6.892 13.186 7.406 1.00 96.06 80 LEU A CA 1
ATOM 632 C C . LEU A 1 80 ? -6.656 11.758 7.916 1.00 96.06 80 LEU A C 1
ATOM 634 O O . LEU A 1 80 ? -6.762 11.522 9.120 1.00 96.06 80 LEU A O 1
ATOM 638 N N . ILE A 1 81 ? -6.301 10.817 7.034 1.00 96.56 81 ILE A N 1
ATOM 639 C CA . ILE A 1 81 ? -5.963 9.443 7.426 1.00 96.56 81 ILE A CA 1
ATOM 640 C C . ILE A 1 81 ? -4.682 9.415 8.262 1.00 96.56 81 ILE A C 1
ATOM 642 O O . ILE A 1 81 ? -4.678 8.812 9.334 1.00 96.56 81 ILE A O 1
ATOM 646 N N . GLU A 1 82 ? -3.626 10.108 7.828 1.00 96.75 82 GLU A N 1
ATOM 647 C CA . GLU A 1 82 ? -2.370 10.250 8.581 1.00 96.75 82 GLU A CA 1
ATOM 648 C C . GLU A 1 82 ? -2.617 10.853 9.972 1.00 96.75 82 GLU A C 1
ATOM 650 O O . GLU A 1 82 ? -2.128 10.331 10.973 1.00 96.75 82 GLU A O 1
ATOM 655 N N . LYS A 1 83 ? -3.462 11.886 10.076 1.00 97.31 83 LYS A N 1
ATOM 656 C CA . LYS A 1 83 ? -3.872 12.465 11.363 1.00 97.31 83 LYS A CA 1
ATOM 657 C C . LYS A 1 83 ? -4.670 11.485 12.221 1.00 97.31 83 LYS A C 1
ATOM 659 O O . LYS A 1 83 ? -4.465 11.428 13.434 1.00 97.31 83 LYS A O 1
ATOM 664 N N . GLY A 1 84 ? -5.573 10.715 11.616 1.00 97.19 84 GLY A N 1
ATOM 665 C CA . GLY A 1 84 ? -6.315 9.650 12.292 1.00 97.19 84 GLY A CA 1
ATOM 666 C C . GLY A 1 84 ? -5.373 8.604 12.885 1.00 97.19 84 GLY A C 1
ATOM 667 O O . GLY A 1 84 ? -5.496 8.260 14.059 1.00 97.19 84 GLY A O 1
ATOM 668 N N . MET A 1 85 ? -4.377 8.183 12.107 1.00 95.88 85 MET A N 1
ATOM 669 C CA . MET A 1 85 ? -3.334 7.247 12.522 1.00 95.88 85 MET A CA 1
ATOM 670 C C . MET A 1 85 ? -2.467 7.833 13.645 1.00 95.88 85 MET A C 1
ATOM 672 O O . MET A 1 85 ? -2.269 7.200 14.680 1.00 95.88 85 MET A O 1
ATOM 676 N N . ALA A 1 86 ? -2.029 9.087 13.516 1.00 96.19 86 ALA A N 1
ATOM 677 C CA . ALA A 1 86 ? -1.279 9.789 14.556 1.00 96.19 86 ALA A CA 1
ATOM 678 C C . ALA A 1 86 ? -2.073 9.872 15.867 1.00 96.19 86 ALA A C 1
ATOM 680 O O . ALA A 1 86 ? -1.534 9.612 16.939 1.00 96.19 86 ALA A O 1
ATOM 681 N N . LYS A 1 87 ? -3.371 10.187 15.798 1.00 96.69 87 LYS A N 1
ATOM 682 C CA . LYS A 1 87 ? -4.259 10.238 16.967 1.00 96.69 87 LYS A CA 1
ATOM 683 C C . LYS A 1 87 ? -4.448 8.863 17.608 1.00 96.69 87 LYS A C 1
ATOM 685 O O . LYS A 1 87 ? -4.465 8.769 18.832 1.00 96.69 87 LYS A O 1
ATOM 690 N N . LEU A 1 88 ? -4.559 7.811 16.800 1.00 94.56 88 LEU A N 1
ATOM 691 C CA . LEU A 1 88 ? -4.665 6.426 17.256 1.00 94.56 88 LEU A CA 1
ATOM 692 C C . LEU A 1 88 ? -3.416 5.968 18.030 1.00 94.56 88 LEU A C 1
ATOM 694 O O . LEU A 1 88 ? -3.547 5.272 19.034 1.00 94.56 88 LEU A O 1
ATOM 698 N N . HIS A 1 89 ? -2.228 6.392 17.590 1.00 92.31 89 HIS A N 1
ATOM 699 C CA . HIS A 1 89 ? -0.940 6.091 18.233 1.00 92.31 89 HIS A CA 1
ATOM 700 C C . HIS A 1 89 ? -0.468 7.174 19.225 1.00 92.31 89 HIS A C 1
ATOM 702 O O . HIS A 1 89 ? 0.615 7.069 19.797 1.00 92.31 89 HIS A O 1
ATOM 708 N N . GLY A 1 90 ? -1.278 8.208 19.462 1.00 94.38 90 GLY A N 1
ATOM 709 C CA . GLY A 1 90 ? -1.038 9.274 20.438 1.00 94.38 90 GLY A CA 1
ATOM 710 C C . GLY A 1 90 ? -0.402 10.553 19.879 1.00 94.38 90 GLY A C 1
ATOM 711 O O . GLY A 1 90 ? -0.746 11.637 20.350 1.00 94.38 90 GLY A O 1
ATOM 712 N N . CYS A 1 91 ? 0.485 10.479 18.881 1.00 95.06 91 CYS A N 1
ATOM 713 C CA . CYS A 1 91 ? 1.034 11.653 18.188 1.00 95.06 91 CYS A CA 1
ATOM 714 C C . CYS A 1 91 ? 1.651 11.305 16.818 1.00 95.06 91 CYS A C 1
ATOM 716 O O . CYS A 1 91 ? 1.893 10.142 16.512 1.00 95.06 91 CYS A O 1
ATOM 718 N N . TYR A 1 92 ? 1.977 12.321 16.007 1.00 95.31 92 TYR A N 1
ATOM 719 C CA . TYR A 1 92 ? 2.650 12.129 14.709 1.00 95.31 92 TYR A CA 1
ATOM 720 C C . TYR A 1 92 ? 4.026 11.469 14.845 1.00 95.31 92 TYR A C 1
ATOM 722 O O . TYR A 1 92 ? 4.369 10.590 14.063 1.00 95.31 92 TYR A O 1
ATOM 730 N N . GLN A 1 93 ? 4.811 11.838 15.863 1.00 94.44 93 GLN A N 1
ATOM 731 C CA . GLN A 1 93 ? 6.143 11.259 16.064 1.00 94.44 93 GLN A CA 1
ATOM 732 C C . GLN A 1 93 ? 6.091 9.734 16.253 1.00 94.44 93 GLN A C 1
ATOM 734 O O . GLN A 1 93 ? 7.014 9.041 15.823 1.00 94.44 93 GLN A O 1
ATOM 739 N N . ALA A 1 94 ? 5.000 9.209 16.822 1.00 92.81 94 ALA A N 1
ATOM 740 C CA . ALA A 1 94 ? 4.785 7.776 17.000 1.00 92.81 94 ALA A CA 1
ATOM 741 C C . ALA A 1 94 ? 4.635 7.005 15.675 1.00 92.81 94 ALA A C 1
ATOM 743 O O . ALA A 1 94 ? 4.720 5.782 15.689 1.00 92.81 94 ALA A O 1
ATOM 744 N N . LEU A 1 95 ? 4.453 7.691 14.537 1.00 92.38 95 LEU A N 1
ATOM 745 C CA . LEU A 1 95 ? 4.395 7.070 13.208 1.00 92.38 95 LEU A CA 1
ATOM 746 C C . LEU A 1 95 ? 5.776 6.891 12.558 1.00 92.38 95 LEU A C 1
ATOM 748 O O . LEU A 1 95 ? 5.882 6.254 11.511 1.00 92.38 95 LEU A O 1
ATOM 752 N N . THR A 1 96 ? 6.847 7.397 13.175 1.00 88.25 96 THR A N 1
ATOM 753 C CA . THR A 1 96 ? 8.213 7.270 12.643 1.00 88.25 96 THR A CA 1
ATOM 754 C C . THR A 1 96 ? 8.645 5.808 12.606 1.00 88.25 96 THR A C 1
ATOM 756 O O . THR A 1 96 ? 8.589 5.145 13.641 1.00 88.25 96 THR A O 1
ATOM 759 N N . ALA A 1 97 ? 9.107 5.330 11.449 1.00 81.31 97 ALA A N 1
ATOM 760 C CA . ALA A 1 97 ? 9.600 3.971 11.201 1.00 81.31 97 ALA A CA 1
ATOM 761 C C . ALA A 1 97 ? 8.568 2.857 11.467 1.00 81.31 97 ALA A C 1
ATOM 763 O O . ALA A 1 97 ? 8.230 2.561 12.607 1.00 81.31 97 ALA A O 1
ATOM 764 N N . GLY A 1 98 ? 8.092 2.213 10.410 1.00 81.81 98 GLY A N 1
ATOM 765 C CA . GLY A 1 98 ? 7.164 1.083 10.449 1.00 81.81 98 GLY A CA 1
ATOM 766 C C . GLY A 1 98 ? 7.254 0.310 9.139 1.00 81.81 98 GLY A C 1
ATOM 767 O O . GLY A 1 98 ? 8.093 0.633 8.294 1.00 81.81 98 GLY A O 1
ATOM 768 N N . ARG A 1 99 ? 6.410 -0.704 8.957 1.00 82.88 99 ARG A N 1
ATOM 769 C CA . ARG A 1 99 ? 6.411 -1.526 7.733 1.00 82.88 99 ARG A CA 1
ATOM 770 C C . ARG A 1 99 ? 5.130 -1.326 6.940 1.00 82.88 99 ARG A C 1
ATOM 772 O O . ARG A 1 99 ? 4.056 -1.258 7.524 1.00 82.88 99 ARG A O 1
ATOM 779 N N . CYS A 1 100 ? 5.220 -1.271 5.610 1.00 86.25 100 CYS A N 1
ATOM 780 C CA . CYS A 1 100 ? 4.058 -1.031 4.742 1.00 86.25 100 CYS A CA 1
ATOM 781 C C . CYS A 1 100 ? 2.914 -2.022 5.027 1.00 86.25 100 CYS A C 1
ATOM 783 O O . CYS A 1 100 ? 1.755 -1.619 5.149 1.00 86.25 100 CYS A O 1
ATOM 785 N N . ILE A 1 101 ? 3.259 -3.285 5.286 1.00 89.25 101 ILE A N 1
ATOM 786 C CA . ILE A 1 101 ? 2.346 -4.331 5.758 1.00 89.25 101 ILE A CA 1
ATOM 787 C C . ILE A 1 101 ? 1.474 -3.942 6.971 1.00 89.25 101 ILE A C 1
ATOM 789 O O . ILE A 1 101 ? 0.281 -4.248 6.989 1.00 89.25 101 ILE A O 1
ATOM 793 N N . GLU A 1 102 ? 2.024 -3.227 7.958 1.00 89.50 102 GLU A N 1
ATOM 794 C CA . GLU A 1 102 ? 1.299 -2.748 9.148 1.00 89.50 102 GLU A CA 1
ATOM 795 C C . GLU A 1 102 ? 0.272 -1.683 8.751 1.00 89.50 102 GLU A C 1
ATOM 797 O O . GLU A 1 102 ? -0.845 -1.638 9.272 1.00 89.50 102 GLU A O 1
ATOM 802 N N . GLY A 1 103 ? 0.629 -0.851 7.769 1.00 92.38 103 GLY A N 1
ATOM 803 C CA . GLY A 1 103 ? -0.233 0.196 7.238 1.00 92.38 103 GLY A CA 1
ATOM 804 C C . GLY A 1 103 ? -1.395 -0.412 6.471 1.00 92.38 103 GLY A C 1
ATOM 805 O O . GLY A 1 103 ? -2.545 -0.059 6.717 1.00 92.38 103 GLY A O 1
ATOM 806 N N . LEU A 1 104 ? -1.109 -1.386 5.605 1.00 93.00 104 LEU A N 1
ATOM 807 C CA . LEU A 1 104 ? -2.122 -2.120 4.850 1.00 93.00 104 LEU A CA 1
ATOM 808 C C . LEU A 1 104 ? -3.087 -2.857 5.782 1.00 93.00 104 LEU A C 1
ATOM 810 O O . LEU A 1 104 ? -4.300 -2.725 5.616 1.00 93.00 104 LEU A O 1
ATOM 814 N N . ALA A 1 105 ? -2.576 -3.555 6.800 1.00 92.69 105 ALA A N 1
ATOM 815 C CA . ALA A 1 105 ? -3.408 -4.228 7.797 1.00 92.69 105 ALA A CA 1
ATOM 816 C C . ALA A 1 105 ? -4.282 -3.227 8.571 1.00 92.69 105 ALA A C 1
ATOM 818 O O . ALA A 1 105 ? -5.461 -3.485 8.809 1.00 92.69 105 ALA A O 1
ATOM 819 N N . THR A 1 106 ? -3.744 -2.051 8.903 1.00 94.50 106 THR A N 1
ATOM 820 C CA . THR A 1 106 ? -4.496 -1.016 9.625 1.00 94.50 106 THR A CA 1
ATOM 821 C C . THR A 1 106 ? -5.579 -0.365 8.767 1.00 94.50 106 THR A C 1
ATOM 823 O O . THR A 1 106 ? -6.675 -0.080 9.249 1.00 94.50 106 THR A O 1
ATOM 826 N N . LEU A 1 107 ? -5.300 -0.127 7.488 1.00 95.25 107 LEU A N 1
ATOM 827 C CA . LEU A 1 107 ? -6.235 0.514 6.563 1.00 95.25 107 LEU A CA 1
ATOM 828 C C . LEU A 1 107 ? -7.355 -0.440 6.136 1.00 95.25 107 LEU A C 1
ATOM 830 O O . LEU A 1 107 ? -8.502 -0.027 6.006 1.00 95.25 107 LEU A O 1
ATOM 834 N N . THR A 1 108 ? -7.039 -1.718 5.939 1.00 93.62 108 THR A N 1
ATOM 835 C CA . THR A 1 108 ? -7.976 -2.692 5.357 1.00 93.62 108 THR A CA 1
ATOM 836 C C . THR A 1 108 ? -8.582 -3.650 6.376 1.00 93.62 108 THR A C 1
ATOM 838 O O . THR A 1 108 ? -9.603 -4.270 6.094 1.00 93.62 108 THR A O 1
ATOM 841 N N . GLY A 1 109 ? -7.951 -3.813 7.542 1.00 91.88 109 GLY A N 1
ATOM 842 C CA . GLY A 1 109 ? -8.269 -4.865 8.504 1.00 91.88 109 GLY A CA 1
ATOM 843 C C . GLY A 1 109 ? -7.984 -6.284 8.003 1.00 91.88 109 GLY A C 1
ATOM 844 O O . GLY A 1 109 ? -8.263 -7.236 8.739 1.00 91.88 109 GLY A O 1
ATOM 845 N N . ALA A 1 110 ? -7.465 -6.431 6.782 1.00 92.44 110 ALA A N 1
ATOM 846 C CA . ALA A 1 110 ? -7.228 -7.710 6.145 1.00 92.44 110 ALA A CA 1
ATOM 847 C C . ALA A 1 110 ? -5.905 -8.334 6.619 1.00 92.44 110 ALA A C 1
ATOM 849 O O . ALA A 1 110 ? -5.013 -7.628 7.101 1.00 92.44 110 ALA A O 1
ATOM 850 N N . PRO A 1 111 ? -5.759 -9.658 6.477 1.00 90.88 111 PRO A N 1
ATOM 851 C CA . PRO A 1 111 ? -4.510 -10.342 6.764 1.00 90.88 111 PRO A CA 1
ATOM 852 C C . PRO A 1 111 ? -3.462 -9.912 5.745 1.00 90.88 111 PRO A C 1
ATOM 854 O O . PRO A 1 111 ? -3.749 -9.836 4.546 1.00 90.88 111 PRO A O 1
ATOM 857 N N . CYS A 1 112 ? -2.246 -9.669 6.212 1.00 91.88 112 CYS A N 1
ATOM 858 C CA . CYS A 1 112 ? -1.146 -9.334 5.330 1.00 91.88 112 CYS A CA 1
ATOM 859 C C . CYS A 1 112 ? 0.037 -10.267 5.570 1.00 91.88 112 CYS A C 1
ATOM 861 O O . CYS A 1 112 ? 0.291 -10.688 6.698 1.00 91.88 112 CYS A O 1
ATOM 863 N N . GLU A 1 113 ? 0.769 -10.557 4.505 1.00 92.12 113 GLU A N 1
ATOM 864 C CA . GLU A 1 113 ? 2.002 -11.337 4.533 1.00 92.12 113 GLU A CA 1
ATOM 865 C C . GLU A 1 113 ? 3.062 -10.660 3.671 1.00 92.12 113 GLU A C 1
ATOM 867 O O . GLU A 1 113 ? 2.738 -9.839 2.817 1.00 92.12 113 GLU A O 1
ATOM 872 N N . SER A 1 114 ? 4.324 -10.987 3.914 1.00 91.69 114 SER A N 1
ATOM 873 C CA . SER A 1 114 ? 5.438 -10.496 3.112 1.00 91.69 114 SER A CA 1
ATOM 874 C C . SER A 1 114 ? 6.282 -11.682 2.694 1.00 91.69 114 SER A C 1
ATOM 876 O O . SER A 1 114 ? 6.533 -12.571 3.513 1.00 91.69 114 SER A O 1
ATOM 878 N N . PHE A 1 115 ? 6.714 -11.704 1.440 1.00 91.44 115 PHE A N 1
ATOM 879 C CA . PHE A 1 115 ? 7.715 -12.655 0.978 1.00 91.44 115 PHE A CA 1
ATOM 880 C C . PHE A 1 115 ? 8.933 -11.913 0.434 1.00 91.44 115 PHE A C 1
ATOM 882 O O . PHE A 1 115 ? 8.818 -10.866 -0.209 1.00 91.44 115 PHE A O 1
ATOM 889 N N . MET A 1 116 ? 10.109 -12.457 0.743 1.00 91.75 116 MET A N 1
ATOM 890 C CA . MET A 1 116 ? 11.395 -11.885 0.357 1.00 91.75 116 MET A CA 1
ATOM 891 C C . MET A 1 116 ? 11.732 -12.277 -1.082 1.00 91.75 116 MET A C 1
ATOM 893 O O . MET A 1 116 ? 11.477 -13.404 -1.504 1.00 91.75 116 MET A O 1
ATOM 897 N N . LEU A 1 117 ? 12.327 -11.345 -1.820 1.00 92.50 117 LEU A N 1
ATOM 898 C CA . LEU A 1 117 ? 12.832 -11.554 -3.179 1.00 92.50 117 LEU A CA 1
ATOM 899 C C . LEU A 1 117 ? 14.327 -11.907 -3.188 1.00 92.50 117 LEU A C 1
ATOM 901 O O . LEU A 1 117 ? 14.837 -12.416 -4.188 1.00 92.50 117 LEU A O 1
ATOM 905 N N . HIS A 1 118 ? 15.004 -11.689 -2.057 1.00 87.75 118 HIS A N 1
ATOM 906 C CA . HIS A 1 118 ? 16.418 -11.972 -1.841 1.00 87.75 118 HIS A CA 1
ATOM 907 C C . HIS A 1 118 ? 16.657 -12.852 -0.619 1.00 87.75 118 HIS A C 1
ATOM 909 O O . HIS A 1 118 ? 15.933 -12.778 0.378 1.00 87.75 118 HIS A O 1
ATOM 915 N N . GLU A 1 119 ? 17.688 -13.693 -0.709 1.00 84.31 119 GLU A N 1
ATOM 916 C CA . GLU A 1 119 ? 18.147 -14.469 0.435 1.00 84.31 119 GLU A CA 1
ATOM 917 C C . GLU A 1 119 ? 18.634 -13.511 1.531 1.00 84.31 119 GLU A C 1
ATOM 919 O O . GLU A 1 119 ? 19.243 -12.478 1.230 1.00 84.31 119 GLU A O 1
ATOM 924 N N . PRO A 1 120 ? 18.376 -13.823 2.809 1.00 78.12 120 PRO A N 1
ATOM 925 C CA . PRO A 1 120 ? 18.850 -12.993 3.901 1.00 78.12 120 PRO A CA 1
ATOM 926 C C . PRO A 1 120 ? 20.381 -12.939 3.895 1.00 78.12 120 PRO A C 1
ATOM 928 O O . PRO A 1 120 ? 21.045 -13.945 3.657 1.00 78.12 120 PRO A O 1
ATOM 931 N N . LEU A 1 121 ? 20.947 -11.782 4.252 1.00 74.00 121 LEU A N 1
ATOM 932 C CA . LEU A 1 121 ? 22.403 -11.563 4.311 1.00 74.00 121 LEU A CA 1
ATOM 933 C C . LEU A 1 121 ? 23.147 -12.589 5.186 1.00 74.00 121 LEU A C 1
ATOM 935 O O . LEU A 1 121 ? 24.321 -12.864 4.954 1.00 74.00 121 LEU A O 1
ATOM 939 N N . ASN A 1 122 ? 22.465 -13.154 6.188 1.00 78.69 122 ASN A N 1
ATOM 940 C CA . ASN A 1 122 ? 22.985 -14.194 7.072 1.00 78.69 122 ASN A CA 1
ATOM 941 C C . ASN A 1 122 ? 22.061 -15.425 7.034 1.00 78.69 122 ASN A C 1
ATOM 943 O O . ASN A 1 122 ? 21.204 -15.560 7.914 1.00 78.69 122 ASN A O 1
ATOM 947 N N . PRO A 1 123 ? 22.200 -16.311 6.033 1.00 76.81 123 PRO A N 1
ATOM 948 C CA . PRO A 1 123 ? 21.384 -17.512 5.943 1.00 76.81 123 PRO A CA 1
ATOM 949 C C . PRO A 1 123 ? 21.742 -18.486 7.071 1.00 76.81 123 PRO A C 1
ATOM 951 O O . PRO A 1 123 ? 22.911 -18.702 7.403 1.00 76.81 123 PRO A O 1
ATOM 954 N N . THR A 1 124 ? 20.722 -19.080 7.680 1.00 80.31 124 THR A N 1
ATOM 955 C CA 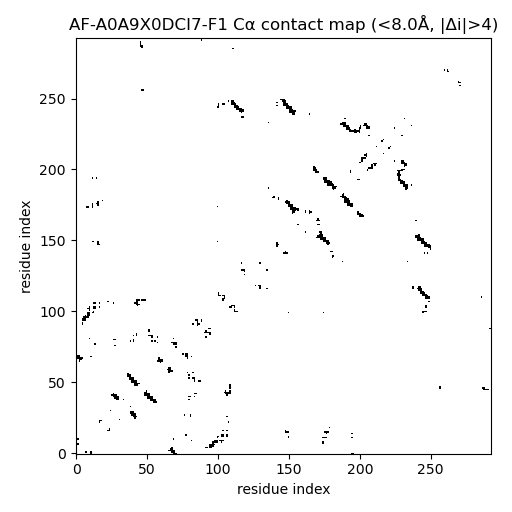. THR A 1 124 ? 20.867 -20.200 8.618 1.00 80.31 124 THR A CA 1
ATOM 956 C C . THR A 1 124 ? 20.774 -21.528 7.865 1.00 80.31 124 THR A C 1
ATOM 958 O O . THR A 1 124 ? 20.405 -21.560 6.694 1.00 80.31 124 THR A O 1
ATOM 961 N N . SER A 1 125 ? 21.070 -22.651 8.530 1.00 74.69 125 SER A N 1
ATOM 962 C CA . SER A 1 125 ? 20.929 -23.991 7.929 1.00 74.69 125 SER A CA 1
ATOM 963 C C . SER A 1 125 ? 19.520 -24.300 7.411 1.00 74.69 125 SER A C 1
ATOM 965 O O . SER A 1 125 ? 19.375 -25.176 6.566 1.00 74.69 125 SER A O 1
ATOM 967 N N . ASP A 1 126 ? 18.515 -23.582 7.916 1.00 77.44 126 ASP A N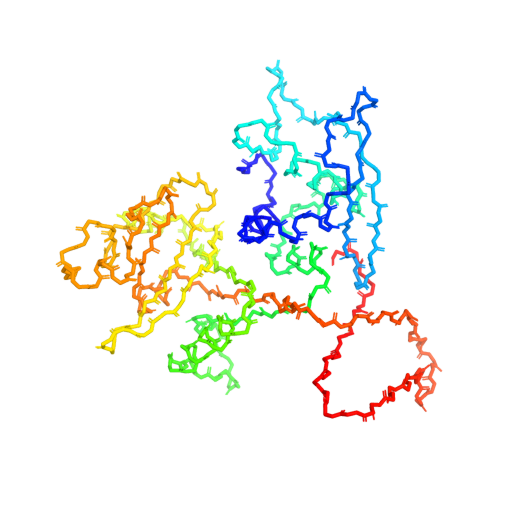 1
ATOM 968 C CA . ASP A 1 126 ? 17.099 -23.774 7.599 1.00 77.44 126 ASP A CA 1
ATOM 969 C C . ASP A 1 126 ? 16.589 -22.756 6.563 1.00 77.44 126 ASP A C 1
ATOM 971 O O . ASP A 1 126 ? 15.397 -22.714 6.270 1.00 77.44 126 ASP A O 1
ATOM 975 N N . THR A 1 127 ? 17.464 -21.895 6.029 1.00 76.88 127 THR A N 1
ATOM 976 C CA . THR A 1 127 ? 17.078 -20.931 4.991 1.00 76.88 127 THR A CA 1
ATOM 977 C C . THR A 1 127 ? 16.911 -21.665 3.666 1.00 76.88 127 THR A C 1
ATOM 979 O O . THR A 1 127 ? 17.888 -22.124 3.074 1.00 76.88 127 THR A O 1
ATOM 982 N N . GLU A 1 128 ? 15.665 -21.797 3.215 1.00 77.19 128 GLU A N 1
ATOM 983 C CA . GLU A 1 128 ? 15.369 -22.343 1.894 1.00 77.19 128 GLU A CA 1
ATOM 984 C C . GLU A 1 128 ? 15.856 -21.381 0.799 1.00 77.19 128 GLU A C 1
ATOM 986 O O . GLU A 1 128 ? 15.717 -20.161 0.945 1.00 77.19 128 GLU A O 1
ATOM 991 N N . PRO A 1 129 ? 16.437 -21.907 -0.294 1.00 82.44 129 PRO A N 1
ATOM 992 C CA . PRO A 1 129 ? 16.884 -21.079 -1.400 1.00 82.44 129 PRO A CA 1
ATOM 993 C C . PRO A 1 129 ? 15.685 -20.429 -2.082 1.00 82.44 129 PRO A C 1
ATOM 995 O O . PRO A 1 129 ? 14.601 -21.014 -2.174 1.00 82.44 129 PRO A O 1
ATOM 998 N N . ILE A 1 130 ? 15.896 -19.232 -2.620 1.00 86.12 130 ILE A N 1
ATOM 999 C CA . ILE A 1 130 ? 14.833 -18.546 -3.346 1.00 86.12 130 ILE A CA 1
ATOM 1000 C C . ILE A 1 130 ? 14.589 -19.209 -4.700 1.00 86.12 130 ILE A C 1
ATOM 1002 O O . ILE A 1 130 ? 15.449 -19.219 -5.582 1.00 86.12 130 ILE A O 1
ATOM 1006 N N . ASP A 1 131 ? 13.366 -19.702 -4.878 1.00 91.06 131 ASP A N 1
ATOM 1007 C CA . ASP A 1 131 ? 12.872 -20.226 -6.143 1.00 91.06 131 ASP A CA 1
ATOM 1008 C C . ASP A 1 131 ? 12.091 -19.143 -6.908 1.00 91.06 131 ASP A C 1
ATOM 1010 O O . ASP A 1 131 ? 11.024 -18.682 -6.491 1.00 91.06 131 ASP A O 1
ATOM 1014 N N . LYS A 1 132 ? 12.626 -18.752 -8.070 1.00 92.25 132 LYS A N 1
ATOM 1015 C CA . LYS A 1 132 ? 12.012 -17.760 -8.963 1.00 92.25 132 LYS A CA 1
ATOM 1016 C C . LYS A 1 132 ? 10.646 -18.202 -9.483 1.00 92.25 132 LYS A C 1
ATOM 1018 O O . LYS A 1 132 ? 9.769 -17.360 -9.673 1.00 92.25 132 LYS A O 1
ATOM 1023 N N . ASP A 1 133 ? 10.462 -19.495 -9.738 1.00 94.56 133 ASP A N 1
ATOM 1024 C CA . ASP A 1 133 ? 9.187 -20.037 -10.208 1.00 94.56 133 ASP A CA 1
ATOM 1025 C C . ASP A 1 133 ? 8.145 -20.011 -9.091 1.00 94.56 133 ASP A C 1
ATOM 1027 O O . ASP A 1 133 ? 6.980 -19.705 -9.351 1.00 94.56 133 ASP A O 1
ATOM 1031 N N . MET A 1 134 ? 8.566 -20.235 -7.843 1.00 93.38 134 MET A N 1
ATOM 1032 C CA . MET A 1 134 ? 7.695 -20.091 -6.676 1.00 93.38 134 MET A CA 1
ATOM 1033 C C . MET A 1 134 ? 7.261 -18.637 -6.470 1.00 93.38 134 MET A C 1
ATOM 1035 O O . MET A 1 134 ? 6.064 -18.381 -6.346 1.00 93.38 134 MET A O 1
ATOM 1039 N N . ILE A 1 135 ? 8.195 -17.678 -6.508 1.00 95.25 135 ILE A N 1
ATOM 1040 C CA . ILE A 1 135 ? 7.873 -16.240 -6.421 1.00 95.25 135 ILE A CA 1
ATOM 1041 C C . ILE A 1 135 ? 6.893 -15.846 -7.525 1.00 95.25 135 ILE A C 1
ATOM 1043 O O . ILE A 1 135 ? 5.896 -15.167 -7.274 1.00 95.25 1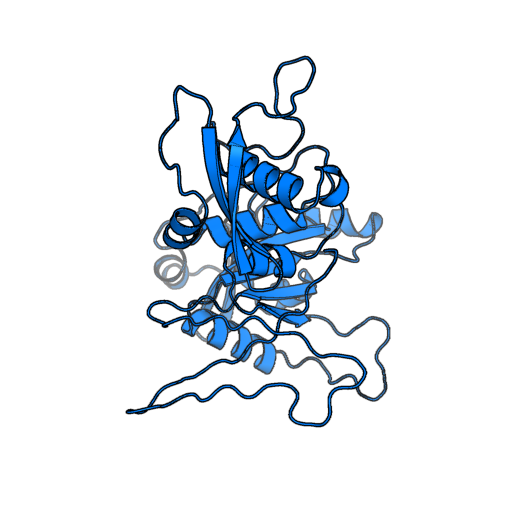35 ILE A O 1
ATOM 1047 N N . TRP A 1 136 ? 7.146 -16.295 -8.754 1.00 96.94 136 TRP A N 1
ATOM 1048 C CA . TRP A 1 136 ? 6.259 -16.013 -9.875 1.00 96.94 136 TRP A CA 1
ATOM 1049 C C . TRP A 1 136 ? 4.858 -16.595 -9.666 1.00 96.94 136 TRP A C 1
ATOM 1051 O O . TRP A 1 136 ? 3.861 -15.900 -9.868 1.00 96.94 136 TRP A O 1
ATOM 1061 N N . ALA A 1 137 ? 4.768 -17.846 -9.211 1.00 96.06 137 ALA A N 1
ATOM 1062 C CA . ALA A 1 137 ? 3.499 -18.492 -8.898 1.00 96.06 137 ALA A CA 1
ATOM 1063 C C . ALA A 1 137 ? 2.745 -17.763 -7.774 1.00 96.06 137 ALA A C 1
ATOM 1065 O O . ALA A 1 137 ? 1.531 -17.579 -7.874 1.00 96.06 137 ALA A O 1
ATOM 1066 N N . GLN A 1 138 ? 3.448 -17.292 -6.740 1.00 95.69 138 GLN A N 1
ATOM 1067 C CA . GLN A 1 138 ? 2.869 -16.496 -5.656 1.00 95.69 138 GLN A CA 1
ATOM 1068 C C . GLN A 1 138 ? 2.322 -15.160 -6.165 1.00 95.69 138 GLN A C 1
ATOM 1070 O O . GLN A 1 138 ? 1.170 -14.832 -5.880 1.00 95.69 138 GLN A O 1
ATOM 1075 N N . LEU A 1 139 ? 3.098 -14.423 -6.964 1.00 97.31 139 LEU A N 1
ATOM 1076 C CA . LEU A 1 139 ? 2.675 -13.160 -7.575 1.00 97.31 139 LEU A CA 1
ATOM 1077 C C . LEU A 1 139 ? 1.434 -13.344 -8.459 1.00 97.31 139 LEU A C 1
ATOM 1079 O O . LEU A 1 139 ? 0.458 -12.604 -8.318 1.00 97.31 139 LEU A O 1
ATOM 1083 N N . LEU A 1 140 ? 1.430 -14.364 -9.324 1.00 96.38 140 LEU A N 1
ATOM 1084 C CA . LEU A 1 140 ? 0.276 -14.704 -10.160 1.00 96.38 140 LEU A CA 1
ATOM 1085 C C . LEU A 1 140 ? -0.946 -15.092 -9.324 1.00 96.38 140 LEU A C 1
ATOM 1087 O O . LEU A 1 140 ? -2.055 -14.641 -9.617 1.00 96.38 140 LEU A O 1
ATOM 1091 N N . SER A 1 141 ? -0.754 -15.895 -8.275 1.00 95.62 141 SER A N 1
ATOM 1092 C CA . SER A 1 141 ? -1.823 -16.304 -7.363 1.00 95.62 141 SER A CA 1
ATOM 1093 C C . SER A 1 141 ? -2.444 -15.090 -6.669 1.00 95.62 141 SER A C 1
ATOM 1095 O O . SER A 1 141 ? -3.659 -14.901 -6.742 1.00 95.62 141 SER A O 1
ATOM 1097 N N . CYS A 1 142 ? -1.625 -14.211 -6.085 1.00 95.50 142 CYS A N 1
ATOM 1098 C CA . CYS A 1 142 ? -2.080 -12.990 -5.413 1.00 95.50 142 CYS A CA 1
ATOM 1099 C C . CYS A 1 142 ? -2.820 -12.053 -6.372 1.00 95.50 142 CYS A C 1
ATOM 1101 O O . CYS A 1 142 ? -3.910 -11.572 -6.057 1.00 95.50 142 CYS A O 1
ATOM 1103 N N . ARG A 1 143 ? -2.279 -11.867 -7.581 1.00 94.75 143 ARG A N 1
ATOM 1104 C CA . ARG A 1 143 ? -2.923 -11.103 -8.653 1.00 94.75 143 ARG A CA 1
ATOM 1105 C C . ARG A 1 143 ? -4.270 -11.707 -9.049 1.00 94.75 143 ARG A C 1
ATOM 1107 O O . ARG A 1 143 ? -5.239 -10.974 -9.210 1.00 94.75 143 ARG A O 1
ATOM 1114 N N . SER A 1 144 ? -4.358 -13.030 -9.199 1.00 93.44 144 SER A N 1
ATOM 1115 C CA . SER A 1 144 ? -5.605 -13.721 -9.567 1.00 93.44 144 SER A CA 1
ATOM 1116 C C . SER A 1 144 ? -6.685 -13.626 -8.486 1.00 93.44 144 SER A C 1
ATOM 1118 O O . SER A 1 144 ? -7.864 -13.518 -8.811 1.00 93.44 144 SER A O 1
ATOM 1120 N N . ALA A 1 145 ? -6.275 -13.597 -7.216 1.00 92.38 145 ALA A N 1
ATOM 1121 C CA . ALA A 1 145 ? -7.155 -13.395 -6.072 1.00 92.38 145 ALA A CA 1
ATOM 1122 C C . ALA A 1 145 ? -7.577 -11.924 -5.888 1.00 92.38 145 ALA A C 1
ATOM 1124 O O . ALA A 1 145 ? -8.440 -11.636 -5.061 1.00 92.38 145 ALA A O 1
ATOM 1125 N N . GLY A 1 146 ? -6.987 -10.995 -6.650 1.00 92.12 146 GLY A N 1
ATOM 1126 C CA . GLY A 1 146 ? -7.275 -9.564 -6.572 1.00 92.12 146 GLY A CA 1
ATOM 1127 C C . GLY A 1 146 ? -6.676 -8.870 -5.347 1.00 92.12 146 GLY A C 1
ATOM 1128 O O . GLY A 1 146 ? -7.121 -7.772 -5.006 1.00 92.12 146 GLY A O 1
ATOM 1129 N N . PHE A 1 147 ? -5.691 -9.489 -4.691 1.00 94.75 147 PHE A N 1
ATOM 1130 C CA . PHE A 1 147 ? -5.045 -8.938 -3.503 1.00 94.75 147 PHE A CA 1
ATOM 1131 C C . PHE A 1 147 ? -4.270 -7.662 -3.823 1.00 94.75 147 PHE A C 1
ATOM 1133 O O . PHE A 1 147 ? -3.742 -7.481 -4.921 1.00 94.75 147 PHE A O 1
ATOM 1140 N N . LEU A 1 148 ? -4.185 -6.779 -2.830 1.00 94.38 148 LEU A N 1
ATOM 1141 C CA . LEU A 1 148 ? -3.328 -5.605 -2.900 1.00 94.38 148 LEU A CA 1
ATOM 1142 C C . LEU A 1 148 ? -1.878 -6.029 -2.690 1.00 94.38 148 LEU A C 1
ATOM 1144 O O . LEU A 1 148 ? -1.590 -6.820 -1.794 1.00 94.38 148 LEU A O 1
ATOM 1148 N N . MET A 1 149 ? -0.968 -5.476 -3.484 1.00 94.94 149 MET A N 1
ATOM 1149 C CA . MET A 1 149 ? 0.453 -5.794 -3.406 1.00 94.94 149 MET A CA 1
ATOM 1150 C C . MET A 1 149 ? 1.291 -4.514 -3.439 1.00 94.94 149 MET A C 1
ATOM 1152 O O . MET A 1 149 ? 1.101 -3.643 -4.292 1.00 94.94 149 MET A O 1
ATOM 1156 N N . GLY A 1 150 ? 2.229 -4.404 -2.505 1.00 93.50 150 GLY A N 1
ATOM 1157 C CA . GLY A 1 150 ? 3.261 -3.374 -2.472 1.00 93.50 150 GLY A CA 1
ATOM 1158 C C . GLY A 1 150 ? 4.642 -4.016 -2.509 1.00 93.50 150 GLY A C 1
ATOM 1159 O O . GLY A 1 150 ? 4.835 -5.073 -1.928 1.00 93.50 150 GLY A O 1
ATOM 1160 N N . ALA A 1 151 ? 5.601 -3.393 -3.181 1.00 93.31 151 ALA A N 1
ATOM 1161 C CA . ALA A 1 151 ? 6.979 -3.861 -3.255 1.00 93.31 151 ALA A CA 1
ATOM 1162 C C . ALA A 1 151 ? 7.923 -2.834 -2.628 1.00 93.31 151 ALA A C 1
ATOM 1164 O O . ALA A 1 151 ? 7.789 -1.636 -2.892 1.00 93.31 151 ALA A O 1
ATOM 1165 N N . SER A 1 152 ? 8.875 -3.300 -1.821 1.00 90.69 152 SER A N 1
ATOM 1166 C CA . SER A 1 152 ? 9.905 -2.455 -1.204 1.00 90.69 152 SER A CA 1
ATOM 1167 C C . SER A 1 152 ? 11.142 -2.406 -2.094 1.00 90.69 152 SER A C 1
ATOM 1169 O O . SER A 1 152 ? 11.617 -3.450 -2.531 1.00 90.69 152 SER A O 1
ATOM 1171 N N . CYS A 1 153 ? 11.636 -1.204 -2.394 1.00 90.69 153 CYS A N 1
ATOM 1172 C CA . CYS A 1 153 ? 12.795 -0.985 -3.257 1.00 90.69 153 CYS A CA 1
ATOM 1173 C C . CYS A 1 153 ? 13.984 -0.481 -2.438 1.00 90.69 153 CYS A C 1
ATOM 1175 O O . CYS A 1 153 ? 13.914 0.610 -1.862 1.00 90.69 153 CYS A O 1
ATOM 1177 N N . GLY A 1 154 ? 15.085 -1.231 -2.454 1.00 84.06 154 GLY A N 1
ATOM 1178 C CA . GLY A 1 154 ? 16.362 -0.845 -1.862 1.00 84.06 154 GLY A CA 1
ATOM 1179 C C . GLY A 1 154 ? 16.278 -0.466 -0.384 1.00 84.06 154 GLY A C 1
ATOM 1180 O O . GLY A 1 154 ? 16.690 0.627 0.001 1.00 84.06 154 GLY A O 1
ATOM 1181 N N . GLY A 1 155 ? 15.667 -1.318 0.437 1.00 78.88 155 GLY A N 1
ATOM 1182 C CA . GLY A 1 155 ? 15.472 -1.108 1.872 1.00 78.88 155 GLY A CA 1
ATOM 1183 C C . GLY A 1 155 ? 16.783 -1.068 2.656 1.00 78.88 155 GLY A C 1
ATOM 1184 O O . GLY A 1 155 ? 16.939 -0.197 3.511 1.00 78.88 155 GLY A O 1
ATOM 1185 N N . ASP A 1 156 ? 17.727 -1.944 2.305 1.00 79.94 156 ASP A N 1
ATOM 1186 C CA . ASP A 1 156 ? 19.048 -2.077 2.943 1.00 79.94 156 ASP A CA 1
ATOM 1187 C C . ASP A 1 156 ? 20.187 -1.447 2.117 1.00 79.94 156 ASP A C 1
ATOM 1189 O O . ASP A 1 156 ? 21.369 -1.615 2.429 1.00 79.94 156 ASP A O 1
ATOM 1193 N N . THR A 1 157 ? 19.834 -0.721 1.053 1.00 83.25 157 THR A N 1
ATOM 1194 C CA . THR A 1 157 ? 20.787 -0.083 0.140 1.00 83.25 157 THR A CA 1
ATOM 1195 C C . THR A 1 157 ? 21.643 0.951 0.870 1.00 83.25 157 THR A C 1
ATOM 1197 O O . THR A 1 157 ? 21.136 1.767 1.639 1.00 83.25 157 THR A O 1
ATOM 1200 N N . GLN A 1 158 ? 22.955 0.925 0.629 1.00 87.19 158 GLN A N 1
ATOM 1201 C CA . GLN A 1 158 ? 23.875 1.922 1.184 1.00 87.19 158 GLN A CA 1
ATOM 1202 C C . GLN A 1 158 ? 23.865 3.216 0.347 1.00 87.19 158 GLN A C 1
ATOM 1204 O O . GLN A 1 158 ? 23.574 3.168 -0.852 1.00 87.19 158 GLN A O 1
ATOM 1209 N N . PRO A 1 159 ? 24.243 4.379 0.914 1.00 87.94 159 PRO A N 1
ATOM 1210 C CA . PRO A 1 159 ? 24.250 5.653 0.187 1.00 87.94 159 PRO A CA 1
ATOM 1211 C C . PRO A 1 159 ? 25.048 5.639 -1.130 1.00 87.94 159 PRO A C 1
ATOM 1213 O O . PRO A 1 159 ? 24.694 6.322 -2.089 1.00 87.94 159 PRO A O 1
ATOM 1216 N N . GLU A 1 160 ? 26.126 4.858 -1.206 1.00 90.56 160 GLU A N 1
ATOM 1217 C CA . GLU A 1 160 ? 26.944 4.678 -2.412 1.00 90.56 160 GLU A CA 1
ATOM 1218 C C . GLU A 1 160 ? 26.253 3.902 -3.544 1.00 90.56 160 GLU A C 1
ATOM 1220 O O . GLU A 1 160 ? 26.653 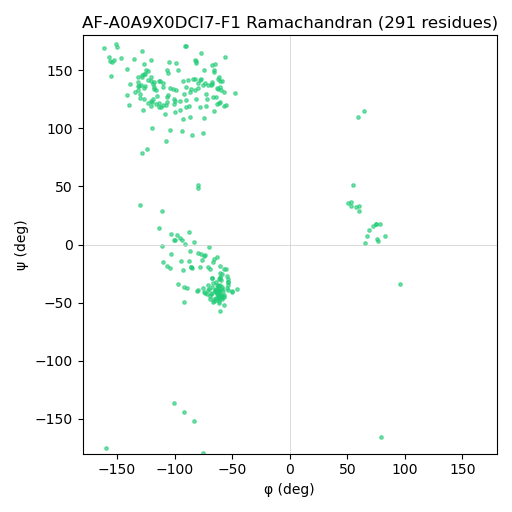4.023 -4.704 1.00 90.56 160 GLU A O 1
ATOM 1225 N N . GLU A 1 161 ? 25.221 3.124 -3.228 1.00 88.56 161 GLU A N 1
ATOM 1226 C CA . GLU A 1 161 ? 24.458 2.315 -4.177 1.00 88.56 161 GLU A CA 1
ATOM 1227 C C . GLU A 1 161 ? 23.226 3.064 -4.709 1.00 88.56 161 GLU A C 1
ATOM 1229 O O . GLU A 1 161 ? 22.779 2.776 -5.820 1.00 88.56 161 GLU A O 1
ATOM 1234 N N . GLU A 1 162 ? 22.719 4.082 -4.001 1.00 90.06 162 GLU A N 1
ATOM 1235 C CA . GLU A 1 162 ? 21.582 4.907 -4.451 1.00 90.06 162 GLU A CA 1
ATOM 1236 C C . GLU A 1 162 ? 21.730 5.451 -5.889 1.00 90.06 162 GLU A C 1
ATOM 1238 O O . GLU A 1 162 ? 20.752 5.401 -6.646 1.00 90.06 162 GLU A O 1
ATOM 1243 N N . PRO A 1 163 ? 22.918 5.914 -6.347 1.00 93.75 163 PRO A N 1
ATOM 1244 C CA . PRO A 1 163 ? 23.099 6.361 -7.727 1.00 93.75 163 PRO A CA 1
ATOM 1245 C C . PRO A 1 163 ? 22.833 5.270 -8.771 1.00 93.75 163 PRO A C 1
ATOM 1247 O O . PRO A 1 163 ? 22.435 5.590 -9.891 1.00 93.75 163 PRO A O 1
ATOM 1250 N N . VAL A 1 164 ? 23.028 3.991 -8.427 1.00 92.88 164 VAL A N 1
ATOM 1251 C CA . VAL A 1 164 ? 22.766 2.853 -9.323 1.00 92.88 164 VAL A CA 1
ATOM 1252 C C . VAL A 1 164 ? 21.266 2.702 -9.571 1.00 92.88 164 VAL A C 1
ATOM 1254 O O . VAL A 1 164 ? 20.853 2.508 -10.713 1.00 92.88 164 VAL A O 1
ATOM 1257 N N . PHE A 1 165 ? 20.450 2.849 -8.526 1.00 94.06 165 PHE A N 1
ATOM 1258 C CA . PHE A 1 165 ? 18.987 2.831 -8.622 1.00 94.06 165 PHE A CA 1
ATOM 1259 C C . PHE A 1 165 ? 18.464 4.079 -9.339 1.00 94.06 165 PHE A C 1
ATOM 1261 O O . PHE A 1 165 ? 17.642 3.980 -10.253 1.00 94.06 165 PHE A O 1
ATOM 1268 N N . ALA A 1 166 ? 19.001 5.252 -8.996 1.00 92.12 166 ALA A N 1
ATOM 1269 C CA . ALA A 1 166 ? 18.613 6.510 -9.622 1.00 92.12 166 ALA A CA 1
ATOM 1270 C C . ALA A 1 166 ? 18.919 6.531 -11.131 1.00 92.12 166 ALA A C 1
ATOM 1272 O O . ALA A 1 166 ? 18.129 7.065 -11.911 1.00 92.12 166 ALA A O 1
ATOM 1273 N N . ALA A 1 167 ? 20.024 5.910 -11.565 1.00 93.56 167 ALA A N 1
ATOM 1274 C CA . ALA A 1 167 ? 20.394 5.802 -12.979 1.00 93.56 167 ALA A CA 1
ATOM 1275 C C . ALA A 1 167 ? 19.362 5.028 -13.816 1.00 93.56 167 ALA A C 1
ATOM 1277 O O . ALA A 1 167 ? 19.193 5.317 -15.002 1.00 93.56 167 ALA A O 1
ATOM 1278 N N . VAL A 1 168 ? 18.652 4.081 -13.197 1.00 94.06 168 VAL A N 1
ATOM 1279 C CA . VAL A 1 168 ? 17.568 3.313 -13.828 1.00 94.06 168 VAL A CA 1
ATOM 1280 C C . VAL A 1 168 ? 16.173 3.861 -13.502 1.00 94.06 168 VAL A C 1
ATOM 1282 O O . VAL A 1 168 ? 15.168 3.245 -13.849 1.00 94.06 168 VAL A O 1
ATOM 1285 N N . GLY A 1 169 ? 16.092 5.030 -12.858 1.00 92.25 169 GLY A N 1
ATOM 1286 C CA . GLY A 1 169 ? 14.834 5.707 -12.542 1.00 92.25 169 GLY A CA 1
ATOM 1287 C C . GLY A 1 169 ? 14.074 5.134 -11.342 1.00 92.25 169 GLY A C 1
ATOM 1288 O O . GLY A 1 169 ? 12.883 5.416 -11.203 1.00 92.25 169 GLY A O 1
ATOM 1289 N N . LEU A 1 170 ? 14.742 4.354 -10.486 1.00 93.38 170 LEU A N 1
ATOM 1290 C CA . LEU A 1 170 ? 14.194 3.824 -9.237 1.00 93.38 170 LEU A CA 1
ATOM 1291 C C . LEU A 1 170 ? 14.633 4.664 -8.032 1.00 93.38 170 LEU A C 1
ATOM 1293 O O . LEU A 1 170 ? 15.652 5.349 -8.048 1.00 93.38 170 LEU A O 1
ATOM 1297 N N . GLN A 1 171 ? 13.833 4.584 -6.976 1.00 89.50 171 GLN A N 1
ATOM 1298 C CA . GLN A 1 171 ? 14.036 5.267 -5.701 1.00 89.50 171 GLN A CA 1
ATOM 1299 C C . GLN A 1 171 ? 14.168 4.216 -4.603 1.00 89.50 171 GLN A C 1
ATOM 1301 O O . GLN A 1 171 ? 13.251 3.415 -4.433 1.00 89.50 171 GLN A O 1
ATOM 1306 N N . THR A 1 172 ? 15.283 4.254 -3.880 1.00 89.19 172 THR A N 1
ATOM 1307 C CA . THR A 1 172 ? 15.580 3.403 -2.719 1.00 89.19 172 THR A CA 1
ATOM 1308 C C . THR A 1 172 ? 14.833 3.874 -1.473 1.00 89.19 172 THR A C 1
ATOM 1310 O O . THR A 1 172 ? 14.321 5.001 -1.438 1.00 89.19 172 THR A O 1
ATOM 1313 N N . HIS A 1 173 ? 14.770 3.010 -0.455 1.00 82.56 173 HIS A N 1
ATOM 1314 C CA . HIS A 1 173 ? 14.029 3.218 0.794 1.00 82.56 173 HIS A CA 1
ATOM 1315 C C . HIS A 1 173 ? 12.571 3.652 0.566 1.00 82.56 173 HIS A C 1
ATOM 1317 O O . HIS A 1 173 ? 12.012 4.470 1.303 1.00 82.56 173 HIS A O 1
ATOM 1323 N N . HIS A 1 174 ? 11.957 3.120 -0.493 1.00 84.12 174 HIS A N 1
ATOM 1324 C CA . HIS A 1 174 ? 10.651 3.553 -0.978 1.00 84.12 174 HIS A CA 1
ATOM 1325 C C . HIS A 1 174 ? 9.821 2.363 -1.442 1.00 84.12 174 HIS A C 1
ATOM 1327 O O . HIS A 1 174 ? 10.367 1.359 -1.900 1.00 84.12 174 HIS A O 1
ATOM 1333 N N . ALA A 1 175 ? 8.498 2.480 -1.349 1.00 84.44 175 ALA A N 1
ATOM 1334 C CA . ALA A 1 175 ? 7.604 1.431 -1.814 1.00 84.44 175 ALA A CA 1
ATOM 1335 C C . ALA A 1 175 ? 6.896 1.803 -3.117 1.00 84.44 175 ALA A C 1
ATOM 1337 O O . ALA A 1 175 ? 6.572 2.964 -3.390 1.00 84.44 175 ALA A O 1
ATOM 1338 N N . TYR A 1 176 ? 6.596 0.767 -3.885 1.00 89.94 176 TYR A N 1
ATOM 1339 C CA . TYR A 1 176 ? 5.891 0.822 -5.155 1.00 89.94 176 TYR A CA 1
ATOM 1340 C C . TYR A 1 176 ? 4.653 -0.060 -5.070 1.00 89.94 176 TYR A C 1
ATOM 1342 O O . TYR A 1 176 ? 4.642 -1.062 -4.360 1.00 89.94 176 TYR A O 1
ATOM 1350 N N . SER A 1 177 ? 3.595 0.289 -5.792 1.00 91.00 177 SER A N 1
ATOM 1351 C CA . SER A 1 177 ? 2.413 -0.572 -5.896 1.00 91.00 177 SER A CA 1
ATOM 1352 C C . SER A 1 177 ? 2.605 -1.563 -7.034 1.00 91.00 177 SER A C 1
ATOM 1354 O O . SER A 1 177 ? 2.963 -1.149 -8.134 1.00 91.00 177 SER A O 1
ATOM 1356 N N . VAL A 1 178 ? 2.359 -2.849 -6.791 1.00 94.88 178 VAL A N 1
ATOM 1357 C CA . VAL A 1 178 ? 2.313 -3.866 -7.850 1.00 94.88 178 VAL A CA 1
ATOM 1358 C C . VAL A 1 178 ? 0.894 -3.872 -8.408 1.00 94.88 178 VAL A C 1
ATOM 1360 O O . VAL A 1 178 ? -0.050 -4.263 -7.725 1.00 94.88 178 VAL A O 1
ATOM 1363 N N . LEU A 1 179 ? 0.743 -3.390 -9.639 1.00 93.00 179 LEU A N 1
ATOM 1364 C CA . LEU A 1 179 ? -0.554 -3.206 -10.291 1.00 93.00 179 LEU A CA 1
ATOM 1365 C C . LEU A 1 179 ? -1.007 -4.443 -11.066 1.00 93.00 179 LEU A C 1
ATOM 1367 O O . LEU A 1 179 ? -2.199 -4.730 -11.130 1.00 93.00 179 LEU A O 1
ATOM 1371 N N . ASP A 1 180 ? -0.074 -5.141 -11.710 1.00 94.44 180 ASP A N 1
ATOM 1372 C CA . ASP A 1 180 ? -0.379 -6.324 -12.512 1.00 94.44 180 ASP A CA 1
ATOM 1373 C C . ASP A 1 180 ? 0.849 -7.231 -12.626 1.00 94.44 180 ASP A C 1
ATOM 1375 O O . ASP A 1 180 ? 1.991 -6.796 -12.474 1.00 94.44 180 ASP A O 1
ATOM 1379 N N . VAL A 1 181 ? 0.597 -8.504 -12.908 1.00 96.69 181 VAL A N 1
ATOM 1380 C CA . VAL A 1 181 ? 1.606 -9.549 -13.088 1.00 96.69 181 VAL A CA 1
ATOM 1381 C C . VAL A 1 181 ? 1.135 -10.408 -14.250 1.00 96.69 181 VAL A C 1
ATOM 1383 O O . VAL A 1 181 ? 0.032 -10.962 -14.198 1.00 96.69 181 VAL A O 1
ATOM 1386 N N . LYS A 1 182 ? 1.936 -10.498 -15.313 1.00 95.88 182 LYS A N 1
ATOM 1387 C CA . LYS A 1 182 ? 1.552 -11.208 -16.537 1.00 95.88 182 LYS A CA 1
ATOM 1388 C C . LYS A 1 182 ? 2.689 -12.028 -17.123 1.00 95.88 182 LYS A C 1
ATOM 1390 O O . LYS A 1 182 ? 3.821 -11.567 -17.217 1.00 95.88 182 LYS A O 1
ATOM 1395 N N . ASP A 1 183 ? 2.334 -13.228 -17.568 1.00 95.12 183 ASP A N 1
ATOM 1396 C CA . ASP A 1 183 ? 3.160 -14.054 -18.442 1.00 95.12 183 ASP A CA 1
ATOM 1397 C C . ASP A 1 183 ? 2.642 -13.883 -19.870 1.00 95.12 183 ASP A C 1
ATOM 1399 O O . ASP A 1 183 ? 1.494 -14.236 -20.158 1.00 95.12 183 ASP A O 1
ATOM 1403 N N . VAL A 1 184 ? 3.448 -13.283 -20.744 1.00 92.00 184 VAL A N 1
ATOM 1404 C CA . VAL A 1 184 ? 3.077 -13.050 -22.143 1.00 92.00 184 VAL A CA 1
ATOM 1405 C C . VAL A 1 184 ? 4.163 -13.612 -23.041 1.00 92.00 184 VAL A C 1
ATOM 1407 O O . VAL A 1 184 ? 5.305 -13.167 -23.011 1.00 92.00 184 VAL A O 1
ATOM 1410 N N . HIS A 1 185 ? 3.808 -14.621 -23.839 1.00 89.12 185 HIS A N 1
ATOM 1411 C CA . HIS A 1 185 ? 4.739 -15.330 -24.724 1.00 89.12 185 HIS A CA 1
ATOM 1412 C C . HIS A 1 185 ? 5.995 -15.878 -24.012 1.00 89.12 185 HIS A C 1
ATOM 1414 O O . HIS A 1 185 ? 7.066 -15.946 -24.614 1.00 89.12 185 HIS A O 1
ATOM 1420 N N . GLY A 1 186 ? 5.870 -16.287 -22.742 1.00 90.44 186 GLY A N 1
ATOM 1421 C CA . GLY A 1 186 ? 6.984 -16.779 -21.926 1.00 90.44 186 GLY A CA 1
ATOM 1422 C C . GLY A 1 186 ? 7.819 -15.674 -21.275 1.00 90.44 186 GLY A C 1
ATOM 1423 O O . GLY A 1 186 ? 8.861 -15.967 -20.691 1.00 90.44 186 GLY A O 1
ATOM 1424 N N . ILE A 1 187 ? 7.387 -14.415 -21.378 1.00 94.50 187 ILE A N 1
ATOM 1425 C CA . ILE A 1 187 ? 8.026 -13.255 -20.759 1.00 94.50 187 ILE A CA 1
ATOM 1426 C C . ILE A 1 187 ? 7.240 -12.895 -19.501 1.00 94.50 187 ILE A C 1
ATOM 1428 O O . ILE A 1 187 ? 6.048 -12.588 -19.562 1.00 94.50 187 ILE A O 1
ATOM 1432 N N . ARG A 1 188 ? 7.922 -12.921 -18.357 1.00 97.38 188 ARG A N 1
ATOM 1433 C CA . ARG A 1 188 ? 7.347 -12.638 -17.041 1.00 97.38 188 ARG A CA 1
ATOM 1434 C C . ARG A 1 188 ? 7.521 -11.166 -16.704 1.00 97.38 188 ARG A C 1
ATOM 1436 O O . ARG A 1 188 ? 8.638 -10.722 -16.440 1.00 97.38 188 ARG A O 1
ATOM 1443 N N . LEU A 1 189 ? 6.423 -10.416 -16.730 1.00 97.75 189 LEU A N 1
ATOM 1444 C CA . LEU A 1 189 ? 6.417 -8.972 -16.521 1.00 97.75 189 LEU A CA 1
ATOM 1445 C C . LEU A 1 189 ? 5.603 -8.580 -15.288 1.00 97.75 189 LEU A C 1
ATOM 1447 O O . LEU A 1 189 ? 4.506 -9.091 -15.047 1.00 97.75 189 LEU A O 1
ATOM 1451 N N . VAL A 1 190 ? 6.133 -7.616 -14.541 1.00 97.75 190 VAL A N 1
ATOM 1452 C CA . VAL A 1 190 ? 5.492 -7.002 -13.376 1.00 97.75 190 VAL A CA 1
ATOM 1453 C C . VAL A 1 190 ? 5.222 -5.535 -13.696 1.00 97.75 190 VAL A C 1
ATOM 1455 O O . VAL A 1 190 ? 6.121 -4.815 -14.135 1.00 97.75 190 VAL A O 1
ATOM 1458 N N . ARG A 1 191 ? 3.979 -5.085 -13.501 1.00 95.81 191 ARG A N 1
ATOM 1459 C CA . ARG A 1 191 ? 3.581 -3.680 -13.647 1.00 95.81 191 ARG A CA 1
ATOM 1460 C C . ARG A 1 191 ? 3.618 -3.012 -12.286 1.00 95.81 191 ARG A C 1
ATOM 1462 O O . ARG A 1 191 ? 2.930 -3.450 -11.366 1.00 95.81 191 ARG A O 1
ATOM 1469 N N . LEU A 1 192 ? 4.375 -1.932 -12.171 1.00 94.19 192 LEU A N 1
ATOM 1470 C CA . LEU A 1 192 ? 4.574 -1.196 -10.928 1.00 94.19 192 LEU A CA 1
ATOM 1471 C C . LEU A 1 192 ? 4.123 0.250 -11.060 1.00 94.19 192 LEU A C 1
ATOM 1473 O O . LEU A 1 192 ? 4.081 0.804 -12.159 1.00 94.19 192 LEU A O 1
ATOM 1477 N N . ARG A 1 193 ? 3.847 0.878 -9.916 1.00 90.44 193 ARG A N 1
ATOM 1478 C CA . ARG A 1 193 ? 3.590 2.311 -9.805 1.00 90.44 193 ARG A CA 1
ATOM 1479 C C . ARG A 1 193 ? 4.426 2.949 -8.710 1.00 90.44 193 ARG A C 1
ATOM 1481 O O . ARG A 1 193 ? 4.342 2.557 -7.547 1.00 90.44 193 ARG A O 1
ATOM 1488 N N . ASN A 1 194 ? 5.162 3.995 -9.071 1.00 87.88 194 ASN A N 1
ATOM 1489 C CA . ASN A 1 194 ? 5.738 4.927 -8.117 1.00 87.88 194 ASN A CA 1
ATOM 1490 C C . ASN A 1 194 ? 4.650 5.895 -7.620 1.00 87.88 194 ASN A C 1
ATOM 1492 O O . ASN A 1 194 ? 4.138 6.702 -8.408 1.00 87.88 194 ASN A O 1
ATOM 1496 N N . PRO A 1 195 ? 4.337 5.911 -6.315 1.00 75.75 195 PRO A N 1
ATOM 1497 C CA . PRO A 1 195 ? 3.293 6.770 -5.763 1.00 75.75 195 PRO A CA 1
ATOM 1498 C C . PRO A 1 195 ? 3.605 8.271 -5.840 1.00 75.75 195 PRO A C 1
ATOM 1500 O O . PRO A 1 195 ? 2.714 9.109 -5.683 1.00 75.75 195 PRO A O 1
ATOM 1503 N N . TRP A 1 196 ? 4.858 8.662 -6.087 1.00 77.56 196 TRP A N 1
ATOM 1504 C CA . TRP A 1 196 ? 5.207 10.067 -6.301 1.00 77.56 196 TRP A CA 1
ATOM 1505 C C . TRP A 1 196 ? 4.820 10.581 -7.694 1.00 77.56 196 TRP A C 1
ATOM 1507 O O . TRP A 1 196 ? 4.812 11.802 -7.902 1.00 77.56 196 TRP A O 1
ATOM 1517 N N . GLY A 1 197 ? 4.475 9.688 -8.631 1.00 71.69 197 GLY A N 1
ATOM 1518 C CA . GLY A 1 197 ? 4.122 10.044 -10.009 1.00 71.69 197 GLY A CA 1
ATOM 1519 C C . GLY A 1 197 ? 5.264 10.757 -10.735 1.00 71.69 197 GLY A C 1
ATOM 1520 O O . GLY A 1 197 ? 5.035 11.705 -11.479 1.00 71.69 197 GLY A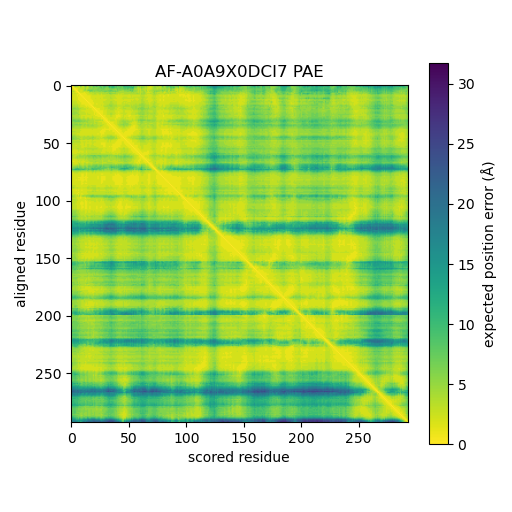 O 1
ATOM 1521 N N . ARG A 1 198 ? 6.505 10.397 -10.401 1.00 72.12 198 ARG A N 1
ATOM 1522 C CA . ARG A 1 198 ? 7.760 10.860 -11.006 1.00 72.12 198 ARG A CA 1
ATOM 1523 C C . ARG A 1 198 ? 8.802 9.776 -10.794 1.00 72.12 198 ARG A C 1
ATOM 1525 O O . ARG A 1 198 ? 8.667 9.019 -9.838 1.00 72.12 198 ARG A O 1
ATOM 1532 N N . PHE A 1 199 ? 9.830 9.778 -11.637 1.00 71.75 199 PHE A N 1
ATOM 1533 C CA . PHE A 1 199 ? 10.819 8.704 -11.743 1.00 71.75 199 PHE A CA 1
ATOM 1534 C C . PHE A 1 199 ? 10.161 7.413 -12.233 1.00 71.75 199 PHE A C 1
ATOM 1536 O O . PHE A 1 199 ? 9.252 6.858 -11.613 1.00 71.75 199 PHE A O 1
ATOM 1543 N N . SER A 1 200 ? 10.568 6.998 -13.422 1.00 83.56 200 SER A N 1
ATOM 1544 C CA . SER A 1 200 ? 10.031 5.823 -14.088 1.00 83.56 200 SER A CA 1
ATOM 1545 C C . SER A 1 200 ? 11.206 5.006 -14.568 1.00 83.56 200 SER A C 1
ATOM 1547 O O . SER A 1 200 ? 12.204 5.570 -15.019 1.00 83.56 200 SER A O 1
ATOM 1549 N N . TRP A 1 201 ? 11.066 3.694 -14.427 1.00 93.44 201 TRP A N 1
ATOM 1550 C CA . TRP A 1 201 ? 12.040 2.721 -14.878 1.00 93.44 201 TRP A CA 1
ATOM 1551 C C . TRP A 1 201 ? 12.494 3.019 -16.309 1.00 93.44 201 TRP A C 1
ATOM 1553 O O . TRP A 1 201 ? 11.661 3.244 -17.188 1.00 93.44 201 TRP A O 1
ATOM 1563 N N . THR A 1 202 ? 13.806 3.040 -16.535 1.00 93.56 202 THR A N 1
ATOM 1564 C CA . THR A 1 202 ? 14.411 3.338 -17.847 1.00 93.56 202 THR A CA 1
ATOM 1565 C C . THR A 1 202 ? 15.084 2.130 -18.497 1.00 93.56 202 THR A C 1
ATOM 1567 O O . THR A 1 202 ? 15.597 2.249 -19.609 1.00 93.56 202 THR A O 1
ATOM 1570 N N . GLY A 1 203 ? 15.082 0.971 -17.832 1.00 94.19 203 GLY A N 1
ATOM 1571 C CA . GLY A 1 203 ? 15.658 -0.266 -18.354 1.00 94.19 203 GLY A CA 1
ATOM 1572 C C . GLY A 1 203 ? 14.720 -1.035 -19.288 1.00 94.19 203 GLY A C 1
ATOM 1573 O O . GLY A 1 203 ? 13.854 -0.468 -19.965 1.00 94.19 203 GLY A O 1
ATOM 1574 N N . ASP A 1 204 ? 14.900 -2.351 -19.334 1.00 95.75 204 ASP A N 1
ATOM 1575 C CA . ASP A 1 204 ? 14.139 -3.247 -20.204 1.00 95.75 204 ASP A CA 1
ATOM 1576 C C . ASP A 1 204 ? 12.647 -3.236 -19.857 1.00 95.75 204 ASP A C 1
ATOM 1578 O O . ASP A 1 204 ? 12.273 -3.283 -18.689 1.00 95.75 204 ASP A O 1
ATOM 1582 N N . TRP A 1 205 ? 11.784 -3.153 -20.873 1.00 95.12 205 TRP A N 1
ATOM 1583 C CA . TRP A 1 205 ? 10.326 -2.987 -20.722 1.00 95.12 205 TRP A CA 1
ATOM 1584 C C . TRP A 1 205 ? 9.856 -1.644 -20.143 1.00 95.12 205 TRP A C 1
ATOM 1586 O O . TRP A 1 205 ? 8.656 -1.443 -19.964 1.00 95.12 205 TRP A O 1
ATOM 1596 N N . SER A 1 206 ? 10.753 -0.668 -19.962 1.00 93.56 206 SER A N 1
ATOM 1597 C CA . SER A 1 206 ? 10.349 0.738 -19.809 1.00 93.56 206 SER A CA 1
ATOM 1598 C C . SER A 1 206 ? 9.508 1.219 -20.994 1.00 93.56 206 SER A C 1
ATOM 1600 O O . SER A 1 206 ? 9.578 0.651 -22.084 1.00 93.56 206 SER A O 1
ATOM 1602 N N . ASP A 1 207 ? 8.758 2.311 -20.838 1.00 89.31 207 ASP A N 1
ATOM 1603 C CA . ASP A 1 207 ? 7.886 2.834 -21.902 1.00 89.31 207 ASP A CA 1
ATOM 1604 C C . ASP A 1 207 ? 8.622 3.070 -23.232 1.00 89.31 207 ASP A C 1
ATOM 1606 O O . ASP A 1 207 ? 8.068 2.846 -24.311 1.00 89.31 207 ASP A O 1
ATOM 1610 N N . ALA A 1 208 ? 9.888 3.492 -23.165 1.00 89.88 208 ALA A N 1
ATOM 1611 C CA . ALA A 1 208 ? 10.744 3.757 -24.320 1.00 89.88 208 ALA A CA 1
ATOM 1612 C C . ALA A 1 208 ? 11.577 2.543 -24.779 1.00 89.88 208 ALA A C 1
ATOM 1614 O O . ALA A 1 208 ? 12.336 2.664 -25.741 1.00 89.88 208 ALA A O 1
ATOM 1615 N N . SER A 1 209 ? 11.453 1.389 -24.116 1.00 93.69 209 SER A N 1
ATOM 1616 C CA . SER A 1 209 ? 12.263 0.206 -24.406 1.00 93.69 209 SER A CA 1
ATOM 1617 C C . SER A 1 209 ? 12.052 -0.290 -25.846 1.00 93.69 209 SER A C 1
ATOM 1619 O O . SER A 1 209 ? 10.909 -0.407 -26.298 1.00 93.69 209 SER A O 1
ATOM 1621 N N . PRO A 1 210 ? 13.129 -0.632 -26.577 1.00 94.06 210 PRO A N 1
ATOM 1622 C CA . PRO A 1 210 ? 13.028 -1.199 -27.920 1.00 94.06 210 PRO A CA 1
ATOM 1623 C C . PRO A 1 210 ? 12.549 -2.660 -27.927 1.00 94.06 210 PRO A C 1
ATOM 1625 O O . PRO A 1 210 ? 12.281 -3.194 -29.000 1.00 94.06 210 PRO A O 1
ATOM 1628 N N . LEU A 1 211 ? 12.448 -3.311 -26.760 1.00 94.75 211 LEU A N 1
ATOM 1629 C CA . LEU A 1 211 ? 11.962 -4.692 -26.627 1.00 94.75 211 LEU A CA 1
ATOM 1630 C C . LEU A 1 211 ? 10.458 -4.823 -26.890 1.00 94.75 211 LEU A C 1
ATOM 1632 O O . LEU A 1 211 ? 9.957 -5.906 -27.188 1.00 94.75 211 LEU A O 1
ATOM 1636 N N . TRP A 1 212 ? 9.739 -3.708 -26.806 1.00 93.75 212 TRP A N 1
ATOM 1637 C CA . TRP A 1 212 ? 8.322 -3.638 -27.098 1.00 93.75 212 TRP A CA 1
ATOM 1638 C C . TRP A 1 212 ? 8.024 -3.917 -28.574 1.00 93.75 212 TRP A C 1
ATOM 1640 O O . TRP A 1 212 ? 8.342 -3.107 -29.447 1.00 93.75 212 TRP A O 1
ATOM 1650 N N . THR A 1 213 ? 7.318 -5.013 -28.852 1.00 92.88 213 THR A N 1
ATOM 1651 C CA . THR A 1 213 ? 6.690 -5.219 -30.164 1.00 92.88 213 THR A CA 1
ATOM 1652 C C . THR A 1 213 ? 5.355 -4.463 -30.246 1.00 92.88 213 THR A C 1
ATOM 1654 O O . THR A 1 213 ? 4.754 -4.157 -29.206 1.00 92.88 213 THR A O 1
ATOM 1657 N N . PRO A 1 214 ? 4.854 -4.143 -31.455 1.00 91.12 214 PRO A N 1
ATOM 1658 C CA . PRO A 1 214 ? 3.536 -3.530 -31.617 1.00 91.12 214 PRO A CA 1
ATOM 1659 C C . PRO A 1 214 ? 2.409 -4.327 -30.946 1.00 91.12 214 PRO A C 1
ATOM 1661 O O . PRO A 1 214 ? 1.510 -3.734 -30.352 1.00 91.12 214 PRO A O 1
ATOM 1664 N N . GLU A 1 215 ? 2.482 -5.658 -30.996 1.00 91.25 215 GLU A N 1
ATOM 1665 C CA . GLU A 1 215 ? 1.505 -6.570 -30.398 1.00 91.25 215 GLU A CA 1
ATOM 1666 C C . GLU A 1 215 ? 1.528 -6.473 -28.869 1.00 91.25 215 GLU A C 1
ATOM 1668 O O . GLU A 1 215 ? 0.490 -6.237 -28.252 1.00 91.25 215 GLU A O 1
ATOM 1673 N N . LEU A 1 216 ? 2.717 -6.554 -28.260 1.00 92.44 216 LEU A N 1
ATOM 1674 C CA . LEU A 1 216 ? 2.882 -6.453 -26.808 1.00 92.44 216 LEU A CA 1
ATOM 1675 C C . LEU A 1 216 ? 2.482 -5.076 -26.272 1.00 92.44 216 LEU A C 1
ATOM 1677 O O . LEU A 1 216 ? 1.853 -4.987 -25.218 1.00 92.44 216 LEU A O 1
ATOM 1681 N N . ARG A 1 217 ? 2.783 -3.991 -27.002 1.00 90.12 217 ARG A N 1
ATOM 1682 C CA . ARG A 1 217 ? 2.301 -2.652 -26.622 1.00 90.12 217 ARG A CA 1
ATOM 1683 C C . ARG A 1 217 ? 0.791 -2.558 -26.665 1.00 90.12 217 ARG A C 1
ATOM 1685 O O . ARG A 1 217 ? 0.205 -1.962 -25.768 1.00 90.12 217 ARG A O 1
ATOM 1692 N N . TYR A 1 218 ? 0.163 -3.124 -27.689 1.00 89.19 218 TYR A N 1
ATOM 1693 C CA . TYR A 1 218 ? -1.290 -3.122 -27.776 1.00 89.19 218 TYR A CA 1
ATOM 1694 C C . TYR A 1 218 ? -1.924 -3.921 -26.628 1.00 89.19 218 TYR A C 1
ATOM 1696 O O . TYR A 1 218 ? -2.907 -3.471 -26.049 1.00 89.19 218 TYR A O 1
ATOM 1704 N N . GLU A 1 219 ? -1.345 -5.063 -26.253 1.00 90.75 219 GLU A N 1
ATOM 1705 C CA . GLU A 1 219 ? -1.875 -5.921 -25.189 1.00 90.75 219 GLU A CA 1
ATOM 1706 C C . GLU A 1 219 ? -1.642 -5.369 -23.769 1.00 90.75 219 GLU A C 1
ATOM 1708 O O . GLU A 1 219 ? -2.526 -5.462 -22.913 1.00 90.75 219 GLU A O 1
ATOM 1713 N N . LEU A 1 220 ? -0.459 -4.809 -23.495 1.00 90.62 220 LEU A N 1
ATOM 1714 C CA . LEU A 1 220 ? -0.020 -4.437 -22.139 1.00 90.62 220 LEU A CA 1
ATOM 1715 C C . LEU A 1 220 ? -0.016 -2.933 -21.862 1.00 90.62 220 LEU A C 1
ATOM 1717 O O . LEU A 1 220 ? -0.013 -2.520 -20.701 1.00 90.62 220 LEU A O 1
ATOM 1721 N N . MET A 1 221 ? -0.026 -2.113 -22.911 1.00 86.25 221 MET A N 1
ATOM 1722 C CA . MET A 1 221 ? 0.034 -0.651 -22.840 1.00 86.25 221 MET A CA 1
ATOM 1723 C C . MET A 1 221 ? -1.075 -0.003 -23.682 1.00 86.25 221 MET A C 1
ATOM 1725 O O . MET A 1 221 ? -0.884 1.071 -24.252 1.00 86.25 221 MET A O 1
ATOM 1729 N N . ALA A 1 222 ? -2.253 -0.634 -23.759 1.00 74.88 222 ALA A N 1
ATOM 1730 C CA . ALA A 1 222 ? -3.388 -0.158 -24.560 1.00 74.88 222 ALA A CA 1
ATOM 1731 C C . ALA A 1 222 ? -3.794 1.301 -24.261 1.00 74.88 222 ALA A C 1
ATOM 1733 O O . ALA A 1 222 ? -4.285 2.006 -25.142 1.00 74.88 222 ALA A O 1
ATOM 1734 N N . HIS A 1 223 ? -3.580 1.757 -23.023 1.00 76.56 223 HIS A N 1
ATOM 1735 C CA . HIS A 1 223 ? -3.898 3.112 -22.561 1.00 76.56 223 HIS A CA 1
ATOM 1736 C C . HIS A 1 223 ? -2.708 4.088 -22.622 1.00 76.56 223 HIS A C 1
ATOM 1738 O O . HIS A 1 223 ? -2.842 5.239 -22.216 1.00 76.56 223 HIS A O 1
ATOM 1744 N N . GLY A 1 224 ? -1.575 3.658 -23.183 1.00 76.88 224 GLY A N 1
ATOM 1745 C CA . GLY A 1 224 ? -0.347 4.444 -23.264 1.00 76.88 224 GLY A CA 1
ATOM 1746 C C . GLY A 1 224 ? 0.451 4.459 -21.961 1.00 76.88 224 GLY A C 1
ATOM 1747 O O . GLY A 1 224 ? 0.236 3.638 -21.069 1.00 76.88 224 GLY A O 1
ATOM 1748 N N . SER A 1 225 ? 1.409 5.382 -21.888 1.00 78.50 225 SER A N 1
ATOM 1749 C CA . SER A 1 225 ? 2.202 5.619 -20.686 1.00 78.50 225 SER A CA 1
ATOM 1750 C C . SER A 1 225 ? 1.421 6.438 -19.661 1.00 78.50 225 SER A C 1
ATOM 1752 O O . SER A 1 225 ? 0.702 7.383 -19.996 1.00 78.50 225 SER A O 1
ATOM 1754 N N . GLU A 1 226 ? 1.593 6.092 -18.390 1.00 81.56 226 GLU A N 1
ATOM 1755 C CA . GLU A 1 226 ? 1.004 6.796 -17.253 1.00 81.56 226 GLU A CA 1
ATOM 1756 C C . GLU A 1 226 ? 2.129 7.245 -16.309 1.00 81.56 226 GLU A C 1
ATOM 1758 O O . GLU A 1 226 ? 3.099 6.521 -16.094 1.00 81.56 226 GLU A O 1
ATOM 1763 N N . GLU A 1 227 ? 2.023 8.445 -15.727 1.00 81.62 227 GLU A N 1
ATOM 1764 C CA . GLU A 1 227 ? 3.087 8.994 -14.875 1.00 81.62 227 GLU A CA 1
ATOM 1765 C C . GLU A 1 227 ? 3.424 8.069 -13.695 1.00 81.62 227 GLU A C 1
ATOM 1767 O O . GLU A 1 227 ? 2.597 7.826 -12.810 1.00 81.62 227 GLU A O 1
ATOM 1772 N N . GLY A 1 228 ? 4.678 7.613 -13.644 1.00 84.69 228 GLY A N 1
ATOM 1773 C CA . GLY A 1 228 ? 5.177 6.755 -12.574 1.00 84.69 228 GLY A CA 1
ATOM 1774 C C . GLY A 1 228 ? 4.740 5.295 -12.681 1.00 84.69 228 GLY A C 1
ATOM 1775 O O . GLY A 1 228 ? 5.085 4.534 -11.785 1.00 84.69 228 GLY A O 1
ATOM 1776 N N . VAL A 1 229 ? 4.021 4.890 -13.730 1.00 91.12 229 VAL A N 1
ATOM 1777 C CA . VAL A 1 229 ? 3.654 3.490 -13.981 1.00 91.12 229 VAL A CA 1
ATOM 1778 C C . VAL A 1 229 ? 4.580 2.913 -15.041 1.00 91.12 229 VAL A C 1
ATOM 1780 O O . VAL A 1 229 ? 4.813 3.548 -16.061 1.00 91.12 229 VAL A O 1
ATOM 1783 N N . PHE A 1 230 ? 5.098 1.712 -14.817 1.00 94.06 230 PHE A N 1
ATOM 1784 C CA . PHE A 1 230 ? 5.994 1.055 -15.764 1.00 94.06 230 PHE A CA 1
ATOM 1785 C C . PHE A 1 230 ? 5.918 -0.464 -15.641 1.00 94.06 230 PHE A C 1
ATOM 1787 O O . PHE A 1 230 ? 5.506 -1.001 -14.612 1.00 94.06 230 PHE A O 1
ATOM 1794 N N . TRP A 1 2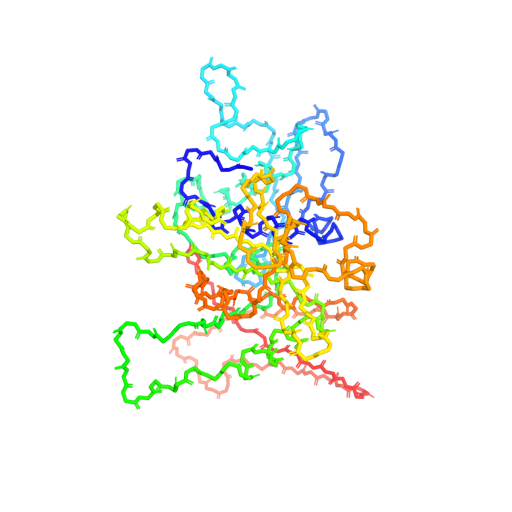31 ? 6.327 -1.152 -16.702 1.00 95.88 231 TRP A N 1
ATOM 1795 C CA . TRP A 1 231 ? 6.568 -2.590 -16.689 1.00 95.88 231 TRP A CA 1
ATOM 1796 C C . TRP A 1 231 ? 8.058 -2.867 -16.491 1.00 95.88 231 TRP A C 1
ATOM 1798 O O . TRP A 1 231 ? 8.906 -2.078 -16.907 1.00 95.88 231 TRP A O 1
ATOM 1808 N N . MET A 1 232 ? 8.373 -4.000 -15.873 1.00 97.06 232 MET A N 1
ATOM 1809 C CA . MET A 1 232 ? 9.731 -4.533 -15.797 1.00 97.06 232 MET A CA 1
ATOM 1810 C C . MET A 1 232 ? 9.719 -6.062 -15.815 1.00 97.06 232 MET A C 1
ATOM 1812 O O . MET A 1 232 ? 8.688 -6.684 -15.541 1.00 97.06 232 MET A O 1
ATOM 1816 N N . SER A 1 233 ? 10.862 -6.663 -16.143 1.00 97.38 233 SER A N 1
ATOM 1817 C CA . SER A 1 233 ? 11.044 -8.116 -16.084 1.00 97.38 233 SER A CA 1
ATOM 1818 C C . SER A 1 233 ? 11.015 -8.624 -14.638 1.00 97.38 233 SER A C 1
ATOM 1820 O O . SER A 1 233 ? 11.346 -7.884 -13.708 1.00 97.38 233 SER A O 1
ATOM 1822 N N . LEU A 1 234 ? 10.648 -9.893 -14.429 1.00 97.19 234 LEU A N 1
ATOM 1823 C CA . LEU A 1 234 ? 10.787 -10.530 -13.115 1.00 97.19 234 LEU A CA 1
ATOM 1824 C C . LEU A 1 234 ? 12.251 -10.520 -12.648 1.00 97.19 234 LEU A C 1
ATOM 1826 O O . LEU A 1 234 ? 12.506 -10.343 -11.460 1.00 97.19 234 LEU A O 1
ATOM 1830 N N . GLU A 1 235 ? 13.212 -10.685 -13.561 1.00 95.75 235 GLU A N 1
ATOM 1831 C CA . GLU A 1 235 ? 14.636 -10.642 -13.232 1.00 95.75 235 GLU A CA 1
ATOM 1832 C C . GLU A 1 235 ? 15.071 -9.282 -12.684 1.00 95.75 235 GLU A C 1
ATOM 1834 O O . GLU A 1 235 ? 15.774 -9.240 -11.677 1.00 95.75 235 GLU A O 1
ATOM 1839 N N . ASP A 1 236 ? 14.649 -8.183 -13.313 1.00 96.50 236 ASP A N 1
ATOM 1840 C CA . ASP A 1 236 ? 14.946 -6.837 -12.820 1.00 96.50 236 ASP A CA 1
ATOM 1841 C C . ASP A 1 236 ? 14.170 -6.535 -11.539 1.00 96.50 236 ASP A C 1
ATOM 1843 O O . ASP A 1 236 ? 14.716 -5.943 -10.610 1.00 96.50 236 ASP A O 1
ATOM 1847 N N . PHE A 1 237 ? 12.919 -6.986 -11.441 1.00 97.06 237 PHE A N 1
ATOM 1848 C CA . PHE A 1 237 ? 12.134 -6.832 -10.221 1.00 97.06 237 PHE A CA 1
ATOM 1849 C C . PHE A 1 237 ? 12.845 -7.474 -9.027 1.00 97.06 237 PHE A C 1
ATOM 1851 O O . PHE A 1 237 ? 13.134 -6.802 -8.043 1.00 97.06 237 PHE A O 1
ATOM 1858 N N . MET A 1 238 ? 13.248 -8.737 -9.162 1.00 95.31 238 MET A N 1
ATOM 1859 C CA . MET A 1 238 ? 14.027 -9.455 -8.153 1.00 95.31 238 MET A CA 1
ATOM 1860 C C . MET A 1 238 ? 15.465 -8.956 -8.003 1.00 95.31 238 MET A C 1
ATOM 1862 O O . MET A 1 238 ? 16.199 -9.539 -7.224 1.00 95.31 238 MET A O 1
ATOM 1866 N N . LYS A 1 239 ? 15.927 -7.974 -8.780 1.00 93.62 239 LYS A N 1
ATOM 1867 C CA . LYS A 1 239 ? 17.265 -7.383 -8.643 1.00 93.62 239 LYS A CA 1
ATOM 1868 C C . LYS A 1 239 ? 17.237 -6.091 -7.832 1.00 93.62 239 LYS A C 1
ATOM 1870 O O . LYS A 1 239 ? 18.222 -5.778 -7.173 1.00 93.62 239 LYS A O 1
ATOM 1875 N N . TYR A 1 240 ? 16.157 -5.321 -7.951 1.00 94.69 240 TYR A N 1
ATOM 1876 C CA . TYR A 1 240 ? 16.039 -3.988 -7.357 1.00 94.69 240 TYR A CA 1
ATOM 1877 C C . TYR A 1 240 ? 15.038 -3.920 -6.194 1.00 94.69 240 TYR A C 1
ATOM 1879 O O . TYR A 1 240 ? 15.031 -2.935 -5.457 1.00 94.69 240 TYR A O 1
ATOM 1887 N N . PHE A 1 241 ? 14.182 -4.925 -6.024 1.00 94.50 241 PHE A N 1
ATOM 1888 C CA . PHE A 1 241 ? 13.185 -4.958 -4.958 1.00 94.50 241 PHE A CA 1
ATOM 1889 C C . PHE A 1 241 ? 13.498 -6.065 -3.958 1.00 94.50 241 PHE A C 1
ATOM 1891 O O . PHE A 1 241 ? 13.872 -7.169 -4.342 1.00 94.50 241 PHE A O 1
ATOM 1898 N N . ASP A 1 242 ? 13.289 -5.774 -2.676 1.00 92.19 242 ASP A N 1
ATOM 1899 C CA . ASP A 1 242 ? 13.698 -6.651 -1.576 1.00 92.19 242 ASP A CA 1
ATOM 1900 C C . ASP A 1 242 ? 12.594 -7.618 -1.154 1.00 92.19 242 ASP A C 1
ATOM 1902 O O . ASP A 1 242 ? 12.852 -8.765 -0.784 1.00 92.19 242 ASP A O 1
ATOM 1906 N N . SER A 1 243 ? 11.348 -7.149 -1.189 1.00 93.06 243 SER A N 1
ATOM 1907 C CA . SER A 1 243 ? 10.187 -7.900 -0.723 1.00 93.06 243 SER A CA 1
ATOM 1908 C C . SER A 1 243 ? 8.894 -7.417 -1.367 1.00 93.06 243 SER A C 1
ATOM 1910 O O . SER A 1 243 ? 8.806 -6.296 -1.882 1.00 93.06 243 SER A O 1
ATOM 1912 N N . VAL A 1 244 ? 7.872 -8.270 -1.295 1.00 95.12 244 VAL A N 1
ATOM 1913 C CA . VAL A 1 244 ? 6.494 -7.938 -1.662 1.00 95.12 244 VAL A CA 1
ATOM 1914 C C . VAL A 1 244 ? 5.591 -8.145 -0.458 1.00 95.12 244 VAL A C 1
ATOM 1916 O O . VAL A 1 244 ? 5.455 -9.258 0.045 1.00 95.12 244 VAL A O 1
ATOM 1919 N N . ASP A 1 245 ? 4.944 -7.067 -0.034 1.00 94.38 245 ASP A N 1
ATOM 1920 C CA . ASP A 1 245 ? 3.881 -7.066 0.958 1.00 94.38 245 ASP A CA 1
ATOM 1921 C C . ASP A 1 245 ? 2.539 -7.299 0.258 1.00 94.38 245 ASP A C 1
ATOM 1923 O O . ASP A 1 245 ? 2.103 -6.506 -0.580 1.00 94.38 245 ASP A O 1
ATOM 1927 N N . VAL A 1 246 ? 1.860 -8.379 0.626 1.00 95.12 246 VAL A N 1
ATOM 1928 C CA . VAL A 1 246 ? 0.544 -8.761 0.117 1.00 95.12 246 VAL A CA 1
ATOM 1929 C C . VAL A 1 246 ? -0.496 -8.505 1.192 1.00 95.12 246 VAL A C 1
ATOM 1931 O O . VAL A 1 246 ? -0.400 -9.013 2.307 1.00 95.12 246 VAL A O 1
ATOM 1934 N N . CYS A 1 247 ? -1.537 -7.762 0.844 1.00 94.75 247 CYS A N 1
ATOM 1935 C CA . CYS A 1 247 ? -2.709 -7.551 1.673 1.00 94.75 247 CYS A CA 1
ATOM 1936 C C . CYS A 1 247 ? -3.893 -8.310 1.067 1.00 94.75 247 CYS A C 1
ATOM 1938 O O . CYS A 1 247 ? -4.384 -7.977 -0.018 1.00 94.75 247 CYS A O 1
ATOM 1940 N N . LYS A 1 248 ? -4.346 -9.349 1.777 1.00 93.62 248 LYS A N 1
ATOM 1941 C CA . LYS A 1 248 ? -5.355 -10.321 1.329 1.00 93.62 248 LYS A CA 1
ATOM 1942 C C . LYS A 1 248 ? -6.773 -9.771 1.459 1.00 93.62 248 LYS A C 1
ATOM 1944 O O . LYS A 1 248 ? -7.644 -10.390 2.069 1.00 93.62 248 LYS A O 1
ATOM 1949 N N . VAL A 1 249 ? -7.003 -8.577 0.918 1.00 91.75 249 VAL A N 1
ATOM 1950 C CA . VAL A 1 249 ? -8.348 -8.012 0.793 1.00 91.75 249 VAL A CA 1
ATOM 1951 C C . VAL A 1 249 ? -9.205 -8.939 -0.058 1.00 91.75 249 VAL A C 1
ATOM 1953 O O . VAL A 1 249 ? -8.773 -9.404 -1.110 1.00 91.75 249 VAL A O 1
ATOM 1956 N N . ARG A 1 250 ? -10.421 -9.227 0.407 1.00 88.12 250 ARG A N 1
ATOM 1957 C CA . ARG A 1 250 ? -11.349 -10.105 -0.304 1.00 88.12 250 ARG A CA 1
ATOM 1958 C C . ARG A 1 250 ? -12.689 -9.429 -0.509 1.00 88.12 250 ARG A C 1
ATOM 1960 O O . ARG A 1 250 ? -13.338 -8.998 0.441 1.00 88.12 250 ARG A O 1
ATOM 1967 N N . GLU A 1 251 ? -13.108 -9.372 -1.763 1.00 83.00 251 GLU A N 1
ATOM 1968 C CA . GLU A 1 251 ? -14.429 -8.884 -2.138 1.00 83.00 251 GLU A CA 1
ATOM 1969 C C . GLU A 1 251 ? -15.482 -9.978 -1.902 1.00 83.00 251 GLU A C 1
ATOM 1971 O O . GLU A 1 251 ? -15.252 -11.158 -2.165 1.00 83.00 251 GLU A O 1
ATOM 1976 N N . GLY A 1 252 ? -16.650 -9.594 -1.380 1.00 85.00 252 GLY A N 1
ATOM 1977 C CA . GLY A 1 252 ? -17.779 -10.511 -1.174 1.00 85.00 252 GLY A CA 1
ATOM 1978 C C . GLY A 1 252 ? -17.655 -11.463 0.022 1.00 85.00 252 GLY A C 1
ATOM 1979 O O . GLY A 1 252 ? -18.528 -12.310 0.212 1.00 85.00 252 GLY A O 1
ATOM 1980 N N . TRP A 1 253 ? -16.611 -11.332 0.841 1.00 87.94 253 TRP A N 1
ATOM 1981 C CA . TRP A 1 253 ? -16.445 -12.132 2.054 1.00 87.94 253 TRP A CA 1
ATOM 1982 C C . TRP A 1 253 ? -17.217 -11.539 3.232 1.00 87.94 253 TRP A C 1
ATOM 1984 O O . TRP A 1 253 ? -17.282 -10.323 3.414 1.00 87.94 253 TRP A O 1
ATOM 1994 N N . ALA A 1 254 ? -17.791 -12.414 4.056 1.00 88.06 254 ALA A N 1
ATOM 1995 C CA . ALA A 1 254 ? -18.362 -12.023 5.336 1.00 88.06 254 ALA A CA 1
ATOM 1996 C C . ALA A 1 254 ? -17.266 -12.018 6.408 1.00 88.06 254 ALA A C 1
ATOM 1998 O O . ALA A 1 254 ? -16.500 -12.972 6.529 1.00 88.06 254 ALA A O 1
ATOM 1999 N N . GLU A 1 255 ? -17.222 -10.957 7.210 1.00 88.88 255 GLU A N 1
ATOM 2000 C CA . GLU A 1 255 ? -16.246 -10.800 8.286 1.00 88.88 255 GLU A CA 1
ATOM 2001 C C . GLU A 1 255 ? -16.918 -10.911 9.660 1.00 88.88 255 GLU A C 1
ATOM 2003 O O . GLU A 1 255 ? -17.947 -10.284 9.921 1.00 88.88 255 GLU A O 1
ATOM 2008 N N . ALA A 1 256 ? -16.292 -11.662 10.569 1.00 89.75 256 ALA A N 1
ATOM 2009 C CA . ALA A 1 256 ? -16.632 -11.683 11.986 1.00 89.75 256 ALA A CA 1
ATOM 2010 C C . ALA A 1 256 ? -15.361 -11.526 12.830 1.00 89.75 256 ALA A C 1
ATOM 2012 O O . ALA A 1 256 ? -14.364 -12.206 12.603 1.00 89.75 256 ALA A O 1
ATOM 2013 N N . ARG A 1 257 ? -15.402 -10.638 13.831 1.00 89.81 257 ARG A N 1
ATOM 2014 C CA . ARG A 1 257 ? -14.270 -10.347 14.726 1.00 89.81 257 ARG A CA 1
ATOM 2015 C C . ARG A 1 257 ? -14.645 -10.684 16.162 1.00 89.81 257 ARG A C 1
ATOM 2017 O O . ARG A 1 257 ? -15.654 -10.203 16.678 1.00 89.81 257 ARG A O 1
ATOM 2024 N N . VAL A 1 258 ? -13.841 -11.529 16.806 1.00 88.75 258 VAL A N 1
ATOM 2025 C CA . VAL A 1 258 ? -14.131 -12.080 18.136 1.00 88.75 258 VAL A CA 1
ATOM 2026 C C . VAL A 1 258 ? -13.029 -11.679 19.116 1.00 88.75 258 VAL A C 1
ATOM 2028 O O . VAL A 1 258 ? -11.989 -12.323 19.196 1.00 88.75 258 VAL A O 1
ATOM 2031 N N . ASN A 1 259 ? -13.285 -10.651 19.925 1.00 86.81 259 ASN A N 1
ATOM 2032 C CA . ASN A 1 259 ? -12.321 -10.169 20.922 1.00 86.81 259 ASN A CA 1
ATOM 2033 C C . ASN A 1 259 ? -12.173 -11.160 22.076 1.00 86.81 259 ASN A C 1
ATOM 2035 O O . ASN A 1 259 ? -13.176 -11.666 22.584 1.00 86.81 259 ASN A O 1
ATOM 2039 N N . GLY A 1 260 ? -10.952 -11.421 22.532 1.00 84.12 260 GLY A N 1
ATOM 2040 C CA . GLY A 1 260 ? -10.675 -12.320 23.650 1.00 84.12 260 GLY A CA 1
ATOM 2041 C C . GLY A 1 260 ? -9.427 -11.912 24.422 1.00 84.12 260 GLY A C 1
ATOM 2042 O O . GLY A 1 260 ? -8.669 -11.057 23.988 1.00 84.12 260 GLY A O 1
ATOM 2043 N N . CYS A 1 261 ? -9.231 -12.547 25.572 1.00 85.31 261 CYS A N 1
ATOM 2044 C CA . CYS A 1 261 ? -8.018 -12.443 26.370 1.00 85.31 261 CYS A CA 1
ATOM 2045 C C . CYS A 1 261 ? -7.537 -13.866 26.665 1.00 85.31 261 CYS A C 1
ATOM 2047 O O . CYS A 1 261 ? -8.367 -14.758 26.861 1.00 85.31 261 CYS A O 1
ATOM 2049 N N . PHE A 1 262 ? -6.220 -14.069 26.692 1.00 83.81 262 PHE A N 1
ATOM 2050 C CA . PHE A 1 262 ? -5.580 -15.309 27.125 1.00 83.81 262 PHE A CA 1
ATOM 2051 C C . PHE A 1 262 ? -4.918 -15.070 28.490 1.00 83.81 262 PHE A C 1
ATOM 2053 O O . PHE A 1 262 ? -3.764 -14.642 28.540 1.00 83.81 262 PHE A O 1
ATOM 2060 N N . PRO A 1 263 ? -5.632 -15.283 29.613 1.00 83.50 263 PRO A N 1
ATOM 2061 C CA . PRO A 1 263 ? -5.046 -15.116 30.936 1.00 83.50 263 PRO A CA 1
ATOM 2062 C C . PRO A 1 263 ? -3.845 -16.044 31.120 1.00 83.50 263 PRO A C 1
ATOM 2064 O O . PRO A 1 263 ? -3.911 -17.215 30.750 1.00 83.50 263 PRO A O 1
ATOM 2067 N N . ALA A 1 264 ? -2.792 -15.557 31.780 1.00 82.31 264 ALA A N 1
ATOM 2068 C CA . ALA A 1 264 ? -1.563 -16.320 32.035 1.00 82.31 264 ALA A CA 1
ATOM 2069 C C . ALA A 1 264 ? -1.790 -17.665 32.761 1.00 82.31 264 ALA A C 1
ATOM 2071 O O . ALA A 1 264 ? -0.952 -18.556 32.686 1.00 82.31 264 ALA A O 1
ATOM 2072 N N . PHE A 1 265 ? -2.927 -17.816 33.450 1.00 85.19 265 PHE A N 1
ATOM 2073 C CA . PHE A 1 265 ? -3.293 -19.010 34.218 1.00 85.19 265 PHE A CA 1
ATOM 2074 C C . PHE A 1 265 ? -4.500 -19.767 33.640 1.00 85.19 265 PHE A C 1
ATOM 2076 O O . PHE A 1 265 ? -5.097 -20.590 34.332 1.00 85.19 265 PHE A O 1
ATOM 2083 N N . ALA A 1 266 ? -4.914 -19.474 32.404 1.00 80.25 266 ALA A N 1
ATOM 2084 C CA . ALA A 1 266 ? -6.024 -20.184 31.779 1.00 80.25 266 ALA A CA 1
ATOM 2085 C C . ALA A 1 266 ? -5.614 -21.613 31.384 1.00 80.25 266 ALA A C 1
ATOM 2087 O O . ALA A 1 266 ? -4.604 -21.820 30.714 1.00 80.25 266 ALA A O 1
ATOM 2088 N N . GLY A 1 267 ? -6.420 -22.603 31.779 1.00 80.38 267 GLY A N 1
ATOM 2089 C CA . GLY A 1 267 ? -6.299 -23.971 31.271 1.00 80.38 267 GLY A CA 1
ATOM 2090 C C . GLY A 1 267 ? -6.823 -24.084 29.829 1.00 80.38 267 GLY A C 1
ATOM 2091 O O . GLY A 1 267 ? -7.718 -23.325 29.449 1.00 80.38 267 GLY A O 1
ATOM 2092 N N . PRO A 1 268 ? -6.295 -25.004 29.002 1.00 81.44 268 PRO A N 1
ATOM 2093 C CA . PRO A 1 268 ? -6.767 -25.184 27.633 1.00 81.44 268 PRO A CA 1
ATOM 2094 C C . PRO A 1 268 ? -8.142 -25.892 27.579 1.00 81.44 268 PRO A C 1
ATOM 2096 O O . PRO A 1 268 ? -8.338 -26.873 28.299 1.00 81.44 268 PRO A O 1
ATOM 2099 N N . PRO A 1 269 ? -9.074 -25.463 26.699 1.00 78.94 269 PRO A N 1
ATOM 2100 C CA . PRO A 1 269 ? -8.990 -24.288 25.830 1.00 78.94 269 PRO A CA 1
ATOM 2101 C C . PRO A 1 269 ? -9.383 -22.992 26.563 1.00 78.94 269 PRO A C 1
ATOM 2103 O O . PRO A 1 269 ? -10.439 -22.913 27.185 1.00 78.94 269 PRO A O 1
ATOM 2106 N N . ALA A 1 270 ? -8.573 -21.938 26.414 1.00 79.94 270 ALA A N 1
ATOM 2107 C CA . ALA A 1 270 ? -8.845 -20.628 27.017 1.00 79.94 270 ALA A CA 1
ATOM 2108 C C . ALA A 1 270 ? -10.075 -19.925 26.408 1.00 79.94 270 ALA A C 1
ATOM 2110 O O . ALA A 1 270 ? -10.753 -19.146 27.078 1.00 79.94 270 ALA A O 1
ATOM 2111 N N . LYS A 1 271 ? -10.370 -20.200 25.131 1.00 82.19 271 LYS A N 1
ATOM 2112 C CA . LYS A 1 271 ? -11.559 -19.719 24.428 1.00 82.19 271 LYS A CA 1
ATOM 2113 C C . LYS A 1 271 ? -11.901 -20.653 23.272 1.00 82.19 271 LYS A C 1
ATOM 2115 O O . LYS A 1 271 ? -11.005 -21.178 22.618 1.00 82.19 271 LYS A O 1
ATOM 2120 N N . VAL A 1 272 ? -13.193 -20.827 23.011 1.00 86.31 272 VAL A N 1
ATOM 2121 C CA . VAL A 1 272 ? -13.708 -21.620 21.888 1.00 86.31 272 VAL A CA 1
ATOM 2122 C C . VAL A 1 272 ? -14.670 -20.757 21.078 1.00 86.31 272 VAL A C 1
ATOM 2124 O O . VAL A 1 272 ? -15.516 -20.069 21.648 1.00 86.31 272 VAL A O 1
ATOM 2127 N N . ALA A 1 273 ? -14.532 -20.794 19.755 1.00 86.62 273 ALA A N 1
ATOM 2128 C CA . ALA A 1 273 ? -15.485 -20.226 18.811 1.00 86.62 273 ALA A CA 1
ATOM 2129 C C . ALA A 1 273 ? -16.036 -21.357 17.937 1.00 86.62 273 ALA A C 1
ATOM 2131 O O . ALA A 1 273 ? -15.276 -22.200 17.465 1.00 86.62 273 ALA A O 1
ATOM 2132 N N . LEU A 1 274 ? -17.354 -21.384 17.749 1.00 89.94 274 LEU A N 1
ATOM 2133 C CA . LEU A 1 274 ? -18.020 -22.346 16.878 1.00 89.94 274 LEU A CA 1
ATOM 2134 C C . LEU A 1 274 ? -18.333 -21.671 15.543 1.00 89.94 274 LEU A C 1
ATOM 2136 O O . LEU A 1 274 ? -19.003 -20.639 15.522 1.00 89.94 274 LEU A O 1
ATOM 2140 N N . VAL A 1 275 ? -17.884 -22.274 14.444 1.00 90.25 275 VAL A N 1
ATOM 2141 C CA . VAL A 1 275 ? -18.217 -21.849 13.079 1.00 90.25 275 VAL A CA 1
ATOM 2142 C C . VAL A 1 275 ? -19.091 -22.927 12.450 1.00 90.25 275 VAL A C 1
ATOM 2144 O O . VAL A 1 275 ? -18.664 -24.070 12.314 1.00 90.25 275 VAL A O 1
ATOM 2147 N N . ASN A 1 276 ? -20.320 -22.566 12.085 1.00 91.44 276 ASN A N 1
ATOM 2148 C CA . ASN A 1 276 ? -21.246 -23.466 11.400 1.00 91.44 276 ASN A CA 1
ATOM 2149 C C . ASN A 1 276 ? -21.224 -23.165 9.900 1.00 91.44 276 ASN A C 1
ATOM 2151 O O . ASN A 1 276 ? -21.496 -22.037 9.495 1.00 91.44 276 ASN A O 1
ATOM 2155 N N . VAL A 1 277 ? -20.920 -24.179 9.092 1.00 91.94 277 VAL A N 1
ATOM 2156 C CA . VAL A 1 277 ? -20.790 -24.074 7.635 1.00 91.94 277 VAL A CA 1
ATOM 2157 C C . VAL A 1 277 ? -21.874 -24.934 6.981 1.00 91.94 277 VAL A C 1
ATOM 2159 O O . VAL A 1 277 ? -21.947 -26.134 7.235 1.00 91.94 277 VAL A O 1
ATOM 2162 N N . PHE A 1 278 ? -22.736 -24.318 6.166 1.00 93.31 278 PHE A N 1
ATOM 2163 C CA . PHE A 1 278 ? -23.920 -24.972 5.578 1.00 93.31 278 PHE A CA 1
ATOM 2164 C C . PHE A 1 278 ? -23.755 -25.360 4.098 1.00 93.31 278 PHE A C 1
ATOM 2166 O O . PHE A 1 278 ? -24.608 -26.043 3.537 1.00 93.31 278 PHE A O 1
ATOM 2173 N N . SER A 1 279 ? -22.667 -24.933 3.463 1.00 94.31 279 SER A N 1
ATOM 2174 C CA . SER A 1 279 ? -22.309 -25.215 2.069 1.00 94.31 279 SER A CA 1
ATOM 2175 C C . SER A 1 279 ? -20.787 -25.211 1.933 1.00 94.31 279 SER A C 1
ATOM 2177 O O . SER A 1 279 ? -20.101 -24.838 2.875 1.00 94.31 279 SER A O 1
ATOM 2179 N N . THR A 1 280 ? -20.227 -25.588 0.782 1.00 94.56 280 THR A N 1
ATOM 2180 C CA . THR A 1 280 ? -18.785 -25.406 0.547 1.00 94.56 280 THR A CA 1
ATOM 2181 C C . THR A 1 280 ? -18.415 -23.938 0.758 1.00 94.56 280 THR A C 1
ATOM 2183 O O . THR A 1 280 ? -18.975 -23.051 0.114 1.00 94.56 280 THR A O 1
ATOM 2186 N N . THR A 1 281 ? -17.514 -23.680 1.700 1.00 92.12 281 THR A N 1
ATOM 2187 C CA . THR A 1 281 ? -17.141 -22.332 2.126 1.00 92.12 281 THR A CA 1
ATOM 2188 C C . THR A 1 281 ? -15.646 -22.304 2.383 1.00 92.12 281 THR A C 1
ATOM 2190 O O . THR A 1 281 ? -15.119 -23.156 3.095 1.00 92.12 281 THR A O 1
ATOM 2193 N N . GLU A 1 282 ? -14.973 -21.328 1.784 1.00 90.56 282 GLU A N 1
ATOM 2194 C CA . GLU A 1 282 ? -13.597 -20.989 2.123 1.00 90.56 282 GLU A CA 1
ATOM 2195 C C . GLU A 1 282 ? -13.617 -20.133 3.396 1.00 90.56 282 GLU A C 1
ATOM 2197 O O . GLU A 1 282 ? -14.449 -19.234 3.529 1.00 90.56 282 GLU A O 1
ATOM 2202 N N . VAL A 1 283 ? -12.743 -20.442 4.352 1.00 89.31 283 VAL A N 1
ATOM 2203 C CA . VAL A 1 283 ? -12.650 -19.724 5.628 1.00 89.31 283 VAL A CA 1
ATOM 2204 C C . VAL A 1 283 ? -11.190 -19.394 5.879 1.00 89.31 283 VAL A C 1
ATOM 2206 O O . VAL A 1 283 ? -10.328 -20.253 5.702 1.00 89.31 283 VAL A O 1
ATOM 2209 N N . ASP A 1 284 ? -10.936 -18.166 6.320 1.00 88.12 284 ASP A N 1
ATOM 2210 C CA . ASP A 1 284 ? -9.622 -17.714 6.762 1.00 88.12 284 ASP A CA 1
ATOM 2211 C C . ASP A 1 284 ? -9.702 -17.297 8.235 1.00 88.12 284 ASP A C 1
ATOM 2213 O O . ASP A 1 284 ? -10.688 -16.693 8.673 1.00 88.12 284 ASP A O 1
ATOM 2217 N N . PHE A 1 285 ? -8.686 -17.662 9.014 1.00 88.25 285 PHE A N 1
ATOM 2218 C CA . PHE A 1 285 ? -8.626 -17.397 10.447 1.00 88.25 285 PHE A CA 1
ATOM 2219 C C . PHE A 1 285 ? -7.404 -16.556 10.757 1.00 88.25 285 PHE A C 1
ATOM 2221 O O . PHE A 1 285 ? -6.270 -16.956 10.503 1.00 88.25 285 PHE A O 1
ATOM 2228 N N . CYS A 1 286 ? -7.635 -15.409 11.386 1.00 86.81 286 CYS A N 1
ATOM 2229 C CA . CYS A 1 286 ? -6.564 -14.506 11.772 1.00 86.81 286 CYS A CA 1
ATOM 2230 C C . CYS A 1 286 ? -6.645 -14.189 13.254 1.00 86.81 286 CYS A C 1
ATOM 2232 O O . CYS A 1 286 ? -7.720 -13.930 13.801 1.00 86.81 286 CYS A O 1
ATOM 2234 N N . LEU A 1 287 ? -5.483 -14.219 13.898 1.00 87.19 287 LEU A N 1
ATOM 2235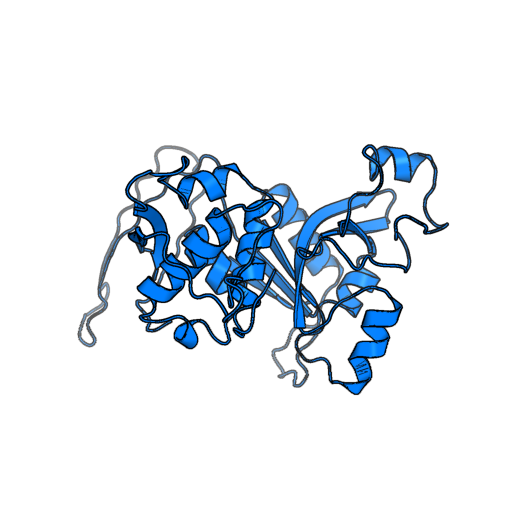 C CA . LEU A 1 287 ? -5.326 -13.901 15.303 1.00 87.19 287 LEU A CA 1
ATOM 2236 C C . LEU A 1 287 ? -4.495 -12.629 15.423 1.00 87.19 287 LEU A C 1
ATOM 2238 O O . LEU A 1 287 ? -3.359 -12.583 14.960 1.00 87.19 287 LEU A O 1
ATOM 2242 N N . PHE A 1 288 ? -5.069 -11.620 16.068 1.00 85.88 288 PHE A N 1
ATOM 2243 C CA . PHE A 1 288 ? -4.397 -10.362 16.365 1.00 85.88 288 PHE A CA 1
ATOM 2244 C C . PHE A 1 288 ? -4.153 -10.271 17.869 1.00 85.88 288 PHE A C 1
ATOM 2246 O O . PHE A 1 288 ? -5.011 -10.649 18.670 1.00 85.88 288 PHE A O 1
ATOM 2253 N N . GLN A 1 289 ? -2.978 -9.778 18.244 1.00 86.06 289 GLN A N 1
ATOM 2254 C CA . GLN A 1 289 ? -2.633 -9.467 19.624 1.00 86.06 289 GLN A CA 1
ATOM 2255 C C . GLN A 1 289 ? -2.682 -7.952 19.809 1.00 86.06 289 GLN A C 1
ATOM 2257 O O . GLN A 1 289 ? -2.147 -7.225 18.980 1.00 86.06 289 GLN A O 1
ATOM 2262 N N . GLU A 1 290 ? -3.295 -7.484 20.898 1.00 84.69 290 GLU A N 1
ATOM 2263 C CA . GLU A 1 290 ? -3.267 -6.061 21.243 1.00 84.69 290 GLU A CA 1
ATOM 2264 C C . GLU A 1 290 ? -1.827 -5.608 21.525 1.00 84.69 290 GLU A C 1
ATOM 2266 O O . GLU A 1 290 ? -1.158 -6.148 22.413 1.00 84.69 290 GLU A O 1
ATOM 2271 N N . GLY A 1 291 ? -1.355 -4.626 20.754 1.00 73.50 291 GLY A N 1
ATOM 2272 C CA . GLY A 1 291 ? 0.014 -4.121 20.806 1.00 73.50 291 GLY A CA 1
ATOM 2273 C C . GLY A 1 291 ? 0.108 -2.601 20.949 1.00 73.50 291 GLY A C 1
ATOM 2274 O O . GLY A 1 291 ? -0.855 -1.848 20.770 1.00 73.50 291 GLY A O 1
ATOM 2275 N N . VAL A 1 292 ? 1.313 -2.134 21.287 1.00 56.66 292 VAL A N 1
ATOM 2276 C CA . VAL A 1 292 ? 1.631 -0.695 21.388 1.00 56.66 292 VAL A CA 1
ATOM 2277 C C . VAL A 1 292 ? 1.838 -0.075 19.999 1.00 56.66 292 VAL A C 1
ATOM 2279 O O . VAL A 1 292 ? 1.702 1.140 19.843 1.00 56.66 292 VAL A O 1
ATOM 2282 N N . ARG A 1 293 ? 2.097 -0.896 18.978 1.00 56.12 293 ARG A N 1
ATOM 2283 C CA . ARG A 1 293 ? 2.229 -0.462 17.596 1.00 56.12 293 ARG A CA 1
ATOM 2284 C C . ARG A 1 293 ? 1.865 -1.577 16.634 1.00 56.12 293 ARG A C 1
ATOM 2286 O O . ARG A 1 293 ? 2.285 -2.718 16.923 1.00 56.12 293 ARG A O 1
#

Sequence (293 aa):
MQGVLGDCWFLSAMAVLGERPELLENIVITREINPEGAYQVRLCKDGKWTVILVDDLLPCDSRGQPVYSQARRQQLWVPLIEKGMAKLHGCYQALTAGRCIEGLATLTGAPCESFMLHEPLNPTSDTEPIDKDMIWAQLLSCRSAGFLMGASCGGDTQPEEEPVFAAVGLQTHHAYSVLDVKDVHGIRLVRLRNPWGRFSWTGDWSDASPLWTPELRYELMAHGSEEGVFWMSLEDFMKYFDSVDVCKVREGWAEARVNGCFPAFAGPPAKVALVNVFSTTEVDFCLFQEGVR

Organism: NCBI:txid174260